Protein AF-A0A928VGV6-F1 (afdb_monomer_lite)

pLDDT: mean 70.36, std 21.31, range [25.55, 94.94]

Sequence (267 aa):
TELMAKHGIVGHTADVFHALLKMVETGQQQQVQTVQEVAQTLNWFTKEVESLRAKVQQLEQERDLAQEKVSDQEVELLHQENRSLRQQLEQTQARLKGIQKLLGMEAAEQPKTEVAQPNLKRVEEAVRQKKQPSDRISGNESDGGREPEGEKRREPEGEKKRDRTATTEKIHQAVDAVVSWNTAQDDGDKQLRISIPTIKGLASAMGANYQPAIQEVLKEREQELEELHRRLLLGSRHNASVKGKEEILRAIARDYLGLENWQEVKY

Foldseek 3Di:
DVVVVVVPDDDDPVSVVVVLVVCVVVPPPPPPVSVVVVVVVVVVVVVVVVVVVVVVVVVVVVVVVVCVVVPDPVVVVVVVVVVVVVVVVVVVVVVVVVVCVVVVNDDDDDDDPPPDDDDPPDDDPPPDDDDDDDDDDDDDDDDDDDDDDDDDDDDDPPPVVVVLVVLLVQLVLLQVLLVVQQVVDPDLLLHAQQDLVSSCLLSLLVVNNDSVSNVVNCVVCVVVSVVSCVVSVVDPCSCVSRPPSVVSSQCSCCVRVVRPPSVVRDD

Secondary structure (DSSP, 8-state):
-HHHHTTT----HHHHHHHHHHHHHH-TT-HHHHHHHHHHHHHHHHHHHHHHHHHHHHHHHHHHHHHHHTSSHHHHHHHHHHHHHHHHHHHHHHHHHHHHHHTT-PPPPPP------------SSS---------------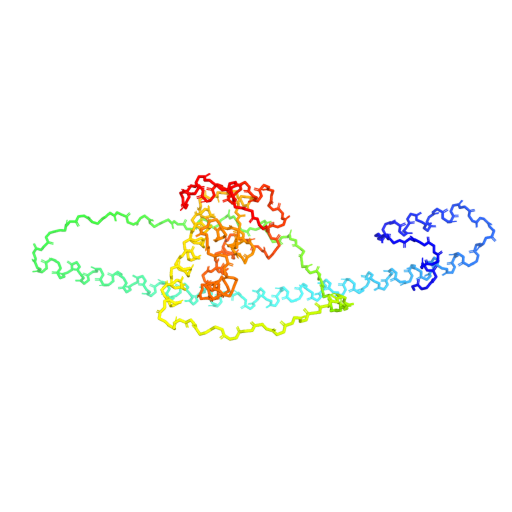---------------TTSHHHHHHHHHHHHHHHHHHHHHHHHH-S-GGG-----HHHHHHHHHHTT---HHHHHHHHHHTHHHHHHHHHHTT--TTHHHH-TTHHHHHHHHHHHHH--TTGGG---

Radius of gyration: 30.81 Å; chains: 1; bounding box: 63×65×96 Å

Structure (mmCIF, N/CA/C/O backbone):
data_AF-A0A928VGV6-F1
#
_entry.id   AF-A0A928VGV6-F1
#
loop_
_atom_site.group_PDB
_atom_site.id
_atom_site.type_symbol
_atom_site.label_atom_id
_atom_site.label_alt_id
_atom_site.label_comp_id
_atom_site.label_asym_id
_atom_site.label_entity_id
_atom_site.label_seq_id
_atom_site.pdbx_PDB_ins_code
_atom_site.Cartn_x
_atom_site.Cartn_y
_atom_site.Cartn_z
_atom_site.occupancy
_atom_site.B_iso_or_equiv
_atom_site.auth_seq_id
_atom_site.auth_comp_id
_atom_site.auth_asym_id
_atom_site.auth_atom_id
_atom_site.pdbx_PDB_model_num
ATOM 1 N N . THR A 1 1 ? 26.147 12.923 -29.473 1.00 45.31 1 THR A N 1
ATOM 2 C CA . THR A 1 1 ? 24.709 13.197 -29.694 1.00 45.31 1 THR A CA 1
ATOM 3 C C . THR A 1 1 ? 24.451 13.818 -31.058 1.00 45.31 1 THR A C 1
ATOM 5 O O . THR A 1 1 ? 23.694 13.230 -31.816 1.00 45.31 1 THR A O 1
ATOM 8 N N . GLU A 1 2 ? 25.082 14.940 -31.422 1.00 43.81 2 GLU A N 1
ATOM 9 C CA . GLU A 1 2 ? 24.741 15.716 -32.638 1.00 43.81 2 GLU A CA 1
ATOM 10 C C . GLU A 1 2 ? 24.753 14.933 -33.968 1.00 43.81 2 GLU A C 1
ATOM 12 O O . GLU A 1 2 ? 23.842 15.099 -34.776 1.00 43.81 2 GLU A O 1
ATOM 17 N N . LEU A 1 3 ? 25.719 14.029 -34.186 1.00 45.97 3 LEU A N 1
ATOM 18 C CA . LEU A 1 3 ? 25.768 13.175 -35.389 1.00 45.97 3 LEU A CA 1
ATOM 19 C C . LEU A 1 3 ? 24.566 12.217 -35.525 1.00 45.97 3 LEU A C 1
ATOM 21 O O . LEU A 1 3 ? 24.179 11.868 -36.639 1.00 45.97 3 LEU A O 1
ATOM 25 N N . MET A 1 4 ? 23.947 11.823 -34.409 1.00 47.44 4 MET A N 1
ATOM 26 C CA . MET A 1 4 ? 22.813 10.889 -34.390 1.00 47.44 4 MET A CA 1
ATOM 27 C C . MET A 1 4 ? 21.463 11.607 -34.522 1.00 47.44 4 MET A C 1
ATOM 29 O O . MET A 1 4 ? 20.545 11.072 -35.138 1.00 47.44 4 MET A O 1
ATOM 33 N N . ALA A 1 5 ? 21.363 12.859 -34.056 1.00 49.00 5 ALA A N 1
ATOM 34 C CA . ALA A 1 5 ? 20.166 13.683 -34.246 1.00 49.00 5 ALA A CA 1
ATOM 35 C C . ALA A 1 5 ? 19.841 13.923 -35.735 1.00 49.00 5 ALA A C 1
ATOM 37 O O . ALA A 1 5 ? 18.672 13.980 -36.109 1.00 49.00 5 ALA A O 1
ATOM 38 N N . LYS A 1 6 ? 20.863 13.994 -36.604 1.00 47.56 6 LYS A N 1
ATOM 39 C CA . LYS A 1 6 ? 20.698 14.204 -38.056 1.00 47.56 6 LYS A CA 1
ATOM 40 C C . LYS A 1 6 ? 20.038 13.044 -38.813 1.00 47.56 6 LYS A C 1
ATOM 42 O O . LYS A 1 6 ? 19.626 13.250 -39.948 1.00 47.56 6 LYS A O 1
ATOM 47 N N . HIS A 1 7 ? 19.926 11.860 -38.208 1.00 50.12 7 HIS A N 1
ATOM 48 C CA . HIS A 1 7 ? 19.394 10.657 -38.864 1.00 50.12 7 HIS A CA 1
ATOM 49 C C . HIS A 1 7 ? 18.063 10.157 -38.276 1.00 50.12 7 HIS A C 1
ATOM 51 O O . HIS A 1 7 ? 17.550 9.134 -38.718 1.00 50.12 7 HIS A O 1
ATOM 57 N N . GLY A 1 8 ? 17.478 10.869 -37.304 1.00 42.12 8 GLY A N 1
ATOM 58 C CA . GLY A 1 8 ? 16.115 10.610 -36.816 1.00 42.12 8 GLY A CA 1
ATOM 59 C C . GLY A 1 8 ? 15.908 9.311 -36.023 1.00 42.12 8 GLY A C 1
ATOM 60 O O . GLY A 1 8 ? 14.769 8.972 -35.711 1.00 42.12 8 GLY A O 1
ATOM 61 N N . ILE A 1 9 ? 16.975 8.582 -35.680 1.00 48.28 9 ILE A N 1
ATOM 62 C CA . ILE A 1 9 ? 16.882 7.319 -34.937 1.00 48.28 9 ILE A CA 1
ATOM 63 C C . ILE A 1 9 ? 16.828 7.609 -33.434 1.00 48.28 9 ILE A C 1
ATOM 65 O O . ILE A 1 9 ? 17.837 7.951 -32.818 1.00 48.28 9 ILE A O 1
ATOM 69 N N . VAL A 1 10 ? 15.645 7.434 -32.844 1.00 48.41 10 VAL A N 1
ATOM 70 C CA . VAL A 1 10 ? 15.425 7.451 -31.392 1.00 48.41 10 VAL A CA 1
ATOM 71 C C . VAL A 1 10 ? 14.802 6.110 -31.009 1.00 48.41 10 VAL A C 1
ATOM 73 O O . VAL A 1 10 ? 13.616 5.886 -31.230 1.00 48.41 10 VAL A O 1
ATOM 76 N N . GLY A 1 11 ? 15.623 5.202 -30.485 1.00 55.47 11 GLY A N 1
ATOM 77 C CA . GLY A 1 11 ? 15.248 3.816 -30.199 1.00 55.47 11 GLY A CA 1
ATOM 78 C C . GLY A 1 11 ? 16.101 3.205 -29.089 1.00 55.47 11 GLY A C 1
ATOM 79 O O . GLY A 1 11 ? 17.007 3.847 -28.553 1.00 55.47 11 GLY A O 1
ATOM 80 N N . HIS A 1 12 ? 15.794 1.965 -28.724 1.00 56.72 12 HIS A N 1
ATOM 81 C CA . HIS A 1 12 ? 16.565 1.194 -27.755 1.00 56.72 12 HIS A CA 1
ATOM 82 C C . HIS A 1 12 ? 17.885 0.705 -28.376 1.00 56.72 12 HIS A C 1
ATOM 84 O O . HIS A 1 12 ? 18.082 0.748 -29.590 1.00 56.72 12 HIS A O 1
ATOM 90 N N . THR A 1 13 ? 18.810 0.199 -27.557 1.00 54.62 13 THR A N 1
ATOM 91 C CA . THR A 1 13 ? 20.165 -0.181 -28.008 1.00 54.62 13 THR A CA 1
ATOM 92 C C . THR A 1 13 ? 20.163 -1.176 -29.181 1.00 54.62 13 THR A C 1
ATOM 94 O O . THR A 1 13 ? 21.031 -1.107 -30.048 1.00 54.62 13 THR A O 1
ATOM 97 N N . ALA A 1 14 ? 19.166 -2.066 -29.249 1.00 51.41 14 ALA A N 1
ATOM 98 C CA . ALA A 1 14 ? 18.978 -3.014 -30.350 1.00 51.41 14 ALA A CA 1
ATOM 99 C C . ALA A 1 14 ? 18.659 -2.335 -31.698 1.00 51.41 14 ALA A C 1
ATOM 101 O O . ALA A 1 14 ? 19.159 -2.772 -32.735 1.00 51.41 14 ALA A O 1
ATOM 102 N N . ASP A 1 15 ? 17.895 -1.240 -31.692 1.00 55.12 15 ASP A N 1
ATOM 103 C CA . ASP A 1 15 ? 17.535 -0.492 -32.903 1.00 55.12 15 ASP A CA 1
ATOM 104 C C . ASP A 1 15 ? 18.773 0.190 -33.505 1.00 55.12 15 ASP A C 1
ATOM 106 O O . ASP A 1 15 ? 18.967 0.207 -34.722 1.00 55.12 15 ASP A O 1
ATOM 110 N N . VAL A 1 16 ? 19.670 0.674 -32.636 1.00 58.50 16 VAL A N 1
ATOM 111 C CA . VAL A 1 16 ? 20.976 1.233 -33.020 1.00 58.50 16 VAL A CA 1
ATOM 112 C C . VAL A 1 16 ? 21.877 0.153 -33.633 1.00 58.50 16 VAL A C 1
ATOM 114 O O . VAL A 1 16 ? 22.497 0.400 -34.666 1.00 58.50 16 VAL A O 1
ATOM 117 N N . PHE A 1 17 ? 21.911 -1.061 -33.066 1.00 56.81 17 PHE A N 1
ATOM 118 C CA . PHE A 1 17 ? 22.642 -2.187 -33.665 1.00 56.81 17 PHE A CA 1
ATOM 119 C C . PHE A 1 17 ? 22.093 -2.574 -35.046 1.00 56.81 17 PHE A C 1
ATOM 121 O O . PHE A 1 17 ? 22.880 -2.751 -35.977 1.00 56.81 17 PHE A O 1
ATOM 128 N N . HIS A 1 18 ? 20.769 -2.654 -35.218 1.00 63.47 18 HIS A N 1
ATOM 129 C CA . HIS A 1 18 ? 20.166 -2.944 -36.523 1.00 63.47 18 HIS A CA 1
ATOM 130 C C . HIS A 1 18 ? 20.447 -1.851 -37.564 1.00 63.47 18 HIS A C 1
ATOM 132 O O . HIS A 1 18 ? 20.722 -2.171 -38.722 1.00 63.47 18 HIS A O 1
ATOM 138 N N . ALA A 1 19 ? 20.438 -0.574 -37.170 1.00 63.19 19 ALA A N 1
ATOM 139 C CA . ALA A 1 19 ? 20.795 0.530 -38.058 1.00 63.19 19 ALA A CA 1
ATOM 140 C C . ALA A 1 19 ? 22.274 0.490 -38.487 1.00 63.19 19 ALA A C 1
ATOM 142 O O . ALA A 1 19 ? 22.577 0.677 -39.666 1.00 63.19 19 ALA A O 1
ATOM 143 N N . LEU A 1 20 ? 23.190 0.202 -37.553 1.00 61.38 20 LEU A N 1
ATOM 144 C CA . LEU A 1 20 ? 24.625 0.083 -37.832 1.00 61.38 20 LEU A CA 1
ATOM 145 C C . LEU A 1 20 ? 24.938 -1.105 -38.752 1.00 61.38 20 LEU A C 1
ATOM 147 O O . LEU A 1 20 ? 25.651 -0.927 -39.738 1.00 61.38 20 LEU A O 1
ATOM 151 N N . LEU A 1 21 ? 24.364 -2.285 -38.488 1.00 64.75 21 LEU A N 1
ATOM 152 C CA . LEU A 1 21 ? 24.512 -3.462 -39.357 1.00 64.75 21 LEU A CA 1
ATOM 153 C C . LEU A 1 21 ? 24.055 -3.156 -40.791 1.00 64.75 21 LEU A C 1
ATOM 155 O O . LEU A 1 21 ? 24.805 -3.380 -41.738 1.00 64.75 21 LEU A O 1
ATOM 159 N N . LYS A 1 22 ? 22.878 -2.541 -40.944 1.00 64.31 22 LYS A N 1
ATOM 160 C CA . LYS A 1 22 ? 22.306 -2.193 -42.251 1.00 64.31 22 LYS A CA 1
ATOM 161 C C . LYS A 1 22 ? 23.126 -1.146 -43.023 1.00 64.31 22 LYS A C 1
ATOM 163 O O . LYS A 1 22 ? 23.145 -1.174 -44.253 1.00 64.31 22 LYS A O 1
ATOM 168 N N . MET A 1 23 ? 23.821 -0.234 -42.336 1.00 58.47 23 MET A N 1
ATOM 169 C CA . MET A 1 23 ? 24.786 0.673 -42.980 1.00 58.47 23 MET A CA 1
ATOM 170 C C . MET A 1 23 ? 26.061 -0.056 -43.429 1.00 58.47 23 MET A C 1
ATOM 172 O O . MET A 1 23 ? 26.547 0.192 -44.532 1.00 58.47 23 MET A O 1
ATOM 176 N N . VAL A 1 24 ? 26.577 -1.000 -42.635 1.00 61.25 24 VAL A N 1
ATOM 177 C CA . VAL A 1 24 ? 27.746 -1.814 -43.021 1.00 61.25 24 VAL A CA 1
ATOM 178 C C . VAL A 1 24 ? 27.439 -2.714 -44.228 1.00 61.25 24 VAL A C 1
ATOM 180 O O . VAL A 1 24 ? 28.270 -2.823 -45.127 1.00 61.25 24 VAL A O 1
ATOM 183 N N . GLU A 1 25 ? 26.237 -3.291 -44.307 1.00 60.72 25 GLU A N 1
ATOM 184 C CA . GLU A 1 25 ? 25.790 -4.112 -45.448 1.00 60.72 25 GLU A CA 1
ATOM 185 C C . GLU A 1 25 ? 25.628 -3.326 -46.764 1.00 60.72 25 GLU A C 1
ATOM 187 O O . GLU A 1 25 ? 25.671 -3.921 -47.839 1.00 60.72 25 GLU A O 1
ATOM 192 N N . THR A 1 26 ? 25.446 -2.002 -46.709 1.00 59.66 26 THR A N 1
ATOM 193 C CA . THR A 1 26 ? 25.127 -1.168 -47.887 1.00 59.66 26 THR A CA 1
ATOM 194 C C . THR A 1 26 ? 26.282 -0.267 -48.354 1.00 59.66 26 THR A C 1
ATOM 196 O O . THR A 1 26 ? 26.210 0.306 -49.441 1.00 59.66 26 THR A O 1
ATOM 199 N N . GLY A 1 27 ? 27.364 -0.148 -47.574 1.00 52.53 27 GLY A N 1
ATOM 200 C CA . GLY A 1 27 ? 28.369 0.920 -47.695 1.00 52.53 27 GLY A CA 1
ATOM 201 C C . GLY A 1 27 ? 29.755 0.530 -48.231 1.00 52.53 27 GLY A C 1
ATOM 202 O O . GLY A 1 27 ? 30.763 0.908 -47.632 1.00 52.53 27 GLY A O 1
ATOM 203 N N . GLN A 1 28 ? 29.867 -0.178 -49.363 1.00 52.38 28 GLN A N 1
ATOM 204 C CA . GLN A 1 28 ? 31.162 -0.712 -49.844 1.00 52.38 28 GLN A CA 1
ATOM 205 C C . GLN A 1 28 ? 32.216 0.338 -50.295 1.00 52.38 28 GLN A C 1
ATOM 207 O O . GLN A 1 28 ? 33.321 -0.042 -50.673 1.00 52.38 28 GLN A O 1
ATOM 212 N N . GLN A 1 29 ? 31.917 1.645 -50.237 1.00 50.88 29 GLN A N 1
ATOM 213 C CA . GLN A 1 29 ? 32.824 2.741 -50.638 1.00 50.88 29 GLN A CA 1
ATOM 214 C C . GLN A 1 29 ? 33.166 3.761 -49.526 1.00 50.88 29 GLN A C 1
ATOM 216 O O . GLN A 1 29 ? 33.911 4.702 -49.786 1.00 50.88 29 GLN A O 1
ATOM 221 N N . GLN A 1 30 ? 32.684 3.591 -48.286 1.00 51.81 30 GLN A N 1
ATOM 222 C CA . GLN A 1 30 ? 32.945 4.527 -47.164 1.00 51.81 30 GLN A CA 1
ATOM 223 C C . GLN A 1 30 ? 33.752 3.910 -46.000 1.00 51.81 30 GLN A C 1
ATOM 225 O O . GLN A 1 30 ? 33.842 4.487 -44.914 1.00 51.81 30 GLN A O 1
ATOM 230 N N . GLN A 1 31 ? 34.389 2.758 -46.246 1.00 54.56 31 GLN A N 1
ATOM 231 C CA . GLN A 1 31 ? 34.923 1.837 -45.230 1.00 54.56 31 GLN A CA 1
ATOM 232 C C . GLN A 1 31 ? 35.754 2.472 -44.100 1.00 54.56 31 GLN A C 1
ATOM 234 O O . GLN A 1 31 ? 35.630 2.042 -42.956 1.00 54.56 31 GLN A O 1
ATOM 239 N N . VAL A 1 32 ? 36.604 3.469 -44.373 1.00 53.41 32 VAL A N 1
ATOM 240 C CA . VAL A 1 32 ? 37.528 4.012 -43.355 1.00 53.41 32 VAL A CA 1
ATOM 241 C C . VAL A 1 32 ? 36.790 4.799 -42.265 1.00 53.41 32 VAL A C 1
ATOM 243 O O . VAL A 1 32 ? 37.074 4.616 -41.083 1.00 53.41 32 VAL A O 1
ATOM 246 N N . GLN A 1 33 ? 35.812 5.632 -42.639 1.00 55.38 33 GLN A N 1
ATOM 247 C CA . GLN A 1 33 ? 35.032 6.411 -41.670 1.00 55.38 33 GLN A CA 1
ATOM 248 C C . GLN A 1 33 ? 34.088 5.500 -40.879 1.00 55.38 33 GLN A C 1
ATOM 250 O O . GLN A 1 33 ? 34.088 5.543 -39.650 1.00 55.38 33 GLN A O 1
ATOM 255 N N . THR A 1 34 ? 33.390 4.582 -41.557 1.00 61.38 34 THR A N 1
ATOM 256 C CA . THR A 1 34 ? 32.492 3.624 -40.895 1.00 61.38 34 THR A CA 1
ATOM 257 C C . THR A 1 34 ? 33.235 2.698 -39.928 1.00 61.38 34 THR A C 1
ATOM 259 O O . THR A 1 34 ? 32.727 2.411 -38.849 1.00 61.38 34 THR A O 1
ATOM 262 N N . VAL A 1 35 ? 34.457 2.251 -40.254 1.00 61.66 35 VAL A N 1
ATOM 263 C CA . VAL A 1 35 ? 35.272 1.429 -39.336 1.00 61.66 35 VAL A CA 1
ATOM 264 C C . VAL A 1 35 ? 35.737 2.235 -38.121 1.00 61.66 35 VAL A C 1
ATOM 266 O O . VAL A 1 35 ? 35.739 1.701 -37.013 1.00 61.66 35 VAL A O 1
ATOM 269 N N . GLN A 1 36 ? 36.075 3.519 -38.282 1.00 68.06 36 GLN A N 1
ATOM 270 C CA . GLN A 1 36 ? 36.420 4.383 -37.150 1.00 68.06 36 GLN A CA 1
ATOM 271 C C . GLN A 1 36 ? 35.214 4.626 -36.223 1.00 68.06 36 GLN A C 1
ATOM 273 O O . GLN A 1 36 ? 35.361 4.554 -35.003 1.00 68.06 36 GLN A O 1
ATOM 278 N N . GLU A 1 37 ? 34.021 4.855 -36.773 1.00 68.69 37 GLU A N 1
ATOM 279 C CA . GLU A 1 37 ? 32.782 5.021 -35.998 1.00 68.69 37 GLU A CA 1
ATOM 280 C C . GLU A 1 37 ? 32.359 3.718 -35.294 1.00 68.69 37 GLU A C 1
ATOM 282 O O . GLU A 1 37 ? 32.009 3.730 -34.110 1.00 68.69 37 GLU A O 1
ATOM 287 N N . VAL A 1 38 ? 32.484 2.566 -35.963 1.00 72.81 38 VAL A N 1
ATOM 288 C CA . VAL A 1 38 ? 32.281 1.245 -35.342 1.00 72.81 38 VAL A CA 1
ATOM 289 C C . VAL A 1 38 ? 33.296 1.006 -34.217 1.00 72.81 38 VAL A C 1
ATOM 291 O O . VAL A 1 38 ? 32.910 0.605 -33.123 1.00 72.81 38 VAL A O 1
ATOM 294 N N . ALA A 1 39 ? 34.578 1.332 -34.406 1.00 74.00 39 ALA A N 1
ATOM 295 C CA . ALA A 1 39 ? 35.580 1.215 -33.344 1.00 74.00 39 ALA A CA 1
ATOM 296 C C . ALA A 1 39 ? 35.290 2.143 -32.144 1.00 74.00 39 ALA A C 1
ATOM 298 O O . ALA A 1 39 ? 35.507 1.753 -30.995 1.00 74.00 39 ALA A O 1
ATOM 299 N N . GLN A 1 40 ? 34.762 3.349 -32.382 1.00 73.19 40 GLN A N 1
ATOM 300 C CA . GLN A 1 40 ? 34.347 4.272 -31.319 1.00 73.19 40 GLN A CA 1
ATOM 301 C C . GLN A 1 40 ? 33.114 3.770 -30.556 1.00 73.19 40 GLN A C 1
ATOM 303 O O . GLN A 1 40 ? 33.117 3.806 -29.324 1.00 73.19 40 GLN A O 1
ATOM 308 N N . THR A 1 41 ? 32.092 3.257 -31.249 1.00 73.81 41 THR A N 1
ATOM 309 C CA . THR A 1 41 ? 30.912 2.668 -30.589 1.00 73.81 41 THR A CA 1
ATOM 310 C C . THR A 1 41 ? 31.280 1.417 -29.793 1.00 73.81 41 THR A C 1
ATOM 312 O O . THR A 1 41 ? 30.862 1.302 -28.646 1.00 73.81 41 THR A O 1
ATOM 315 N N . LEU A 1 42 ? 32.139 0.533 -30.317 1.00 73.88 42 LEU A N 1
ATOM 316 C CA . LEU A 1 42 ? 32.652 -0.629 -29.579 1.00 73.88 42 LEU A CA 1
ATOM 317 C C . LEU A 1 42 ? 33.452 -0.226 -28.326 1.00 73.88 42 LEU A C 1
ATOM 319 O O . LEU A 1 42 ? 33.248 -0.807 -27.266 1.00 73.88 42 LEU A O 1
ATOM 323 N N . ASN A 1 43 ? 34.308 0.799 -28.405 1.00 78.50 43 ASN A N 1
ATOM 324 C CA . ASN A 1 43 ? 35.042 1.334 -27.246 1.00 78.50 43 ASN A CA 1
ATOM 325 C C . ASN A 1 43 ? 34.087 1.903 -26.177 1.00 78.50 43 ASN A C 1
ATOM 327 O O . ASN A 1 43 ? 34.287 1.681 -24.982 1.00 78.50 43 ASN A O 1
ATOM 331 N N . TRP A 1 44 ? 33.017 2.584 -26.602 1.00 81.94 44 TRP A N 1
ATOM 332 C CA . TRP A 1 44 ? 31.956 3.040 -25.704 1.00 81.94 44 TRP A CA 1
ATOM 333 C C . TRP A 1 44 ? 31.196 1.866 -25.064 1.00 81.94 44 TRP A C 1
ATOM 335 O O . TRP A 1 44 ? 31.044 1.849 -23.845 1.00 81.94 44 TRP A O 1
ATOM 345 N N . PHE A 1 45 ? 30.813 0.843 -25.838 1.00 76.12 45 PHE A N 1
ATOM 346 C CA . PHE A 1 45 ? 30.170 -0.366 -25.313 1.00 76.12 45 PHE A CA 1
ATOM 347 C C . PHE A 1 45 ? 31.043 -1.104 -24.292 1.00 76.12 45 PHE A C 1
ATOM 349 O O . PHE A 1 45 ? 30.527 -1.513 -23.256 1.00 76.12 45 PHE A O 1
ATOM 356 N N . THR A 1 46 ? 32.352 -1.242 -24.530 1.00 85.31 46 THR A N 1
ATOM 357 C CA . THR A 1 46 ? 33.278 -1.851 -23.558 1.00 85.31 46 THR A CA 1
ATOM 358 C C . THR A 1 46 ? 33.259 -1.096 -22.229 1.00 85.31 46 THR A C 1
ATOM 360 O O . THR A 1 46 ? 33.070 -1.715 -21.184 1.00 85.31 46 THR A O 1
ATOM 363 N N . LYS A 1 47 ? 33.356 0.239 -22.264 1.00 80.94 47 LYS A N 1
ATOM 364 C CA . LYS A 1 47 ? 33.329 1.086 -21.060 1.00 80.94 47 LYS A CA 1
ATOM 365 C C . LYS A 1 47 ? 31.989 1.048 -20.332 1.00 80.94 47 LYS A C 1
ATOM 367 O O . LYS A 1 47 ? 31.969 1.028 -19.105 1.00 80.94 47 LYS A O 1
ATOM 372 N N . GLU A 1 48 ? 30.878 1.009 -21.062 1.00 82.06 48 GLU A N 1
ATOM 373 C CA . GLU A 1 48 ? 29.546 0.889 -20.462 1.00 82.06 48 GLU A CA 1
ATOM 374 C C . GLU A 1 48 ? 29.362 -0.493 -19.809 1.00 82.06 48 GLU A C 1
ATOM 376 O O . GLU A 1 48 ? 28.878 -0.592 -18.686 1.00 82.06 48 GLU A O 1
ATOM 381 N N . VAL A 1 49 ? 29.843 -1.568 -20.444 1.00 85.12 49 VAL A N 1
ATOM 382 C CA . VAL A 1 49 ? 29.849 -2.923 -19.866 1.00 85.12 49 VAL A CA 1
ATOM 383 C C . VAL A 1 49 ? 30.752 -3.014 -18.629 1.00 85.12 49 VAL A C 1
ATOM 385 O O . VAL A 1 49 ? 30.379 -3.666 -17.655 1.00 85.12 49 VAL A O 1
ATOM 388 N N . GLU A 1 50 ? 31.912 -2.358 -18.623 1.00 89.00 50 GLU A N 1
ATOM 389 C CA . GLU A 1 50 ? 32.797 -2.261 -17.452 1.00 89.00 50 GLU A CA 1
ATOM 390 C C . GLU A 1 50 ? 32.149 -1.464 -16.308 1.00 89.00 50 GLU A C 1
ATOM 392 O O . GLU A 1 50 ? 32.139 -1.930 -15.167 1.00 89.00 50 GLU A O 1
ATOM 397 N N . SER A 1 51 ? 31.524 -0.323 -16.617 1.00 86.88 51 SER A N 1
ATOM 398 C CA . SER A 1 51 ? 30.755 0.501 -15.675 1.00 86.88 51 SER A CA 1
ATOM 399 C C . SER A 1 51 ? 29.600 -0.284 -15.039 1.00 86.88 51 SER A C 1
ATOM 401 O O . SER A 1 51 ? 29.469 -0.337 -13.814 1.00 86.88 51 SER A O 1
ATOM 403 N N . LEU A 1 52 ? 28.804 -0.984 -15.854 1.00 87.25 52 LEU A N 1
ATOM 404 C CA . LEU A 1 52 ? 27.696 -1.818 -15.387 1.00 87.25 52 LEU A CA 1
ATOM 405 C C . LEU A 1 52 ? 28.183 -2.998 -14.532 1.00 87.25 52 LEU A C 1
ATOM 407 O O . LEU A 1 52 ? 27.563 -3.293 -13.511 1.00 87.25 52 LEU A O 1
ATOM 411 N N . ARG A 1 53 ? 29.309 -3.638 -14.881 1.00 87.62 53 ARG A N 1
ATOM 412 C CA . ARG A 1 53 ? 29.933 -4.693 -14.056 1.00 87.62 53 ARG A CA 1
ATOM 413 C C . ARG A 1 53 ? 30.379 -4.162 -12.694 1.00 87.62 53 ARG A C 1
ATOM 415 O O . ARG A 1 53 ? 30.034 -4.761 -11.678 1.00 87.62 53 ARG A O 1
ATOM 422 N N . ALA A 1 54 ? 31.075 -3.025 -12.662 1.00 88.44 54 ALA A N 1
ATOM 423 C CA . ALA A 1 54 ? 31.480 -2.379 -11.414 1.00 88.44 54 ALA A CA 1
ATOM 424 C C . ALA A 1 54 ? 30.260 -1.988 -10.560 1.00 88.44 54 ALA A C 1
ATOM 426 O O . ALA A 1 54 ? 30.263 -2.171 -9.341 1.00 88.44 54 ALA A O 1
ATOM 427 N N . LYS A 1 55 ? 29.174 -1.517 -11.192 1.00 88.00 55 LYS A N 1
ATOM 428 C CA . LYS A 1 55 ? 27.942 -1.170 -10.478 1.00 88.00 55 LYS A CA 1
ATOM 429 C C . LYS A 1 55 ? 27.198 -2.394 -9.940 1.00 88.00 55 LYS A C 1
ATOM 431 O O . LYS A 1 55 ? 26.648 -2.307 -8.846 1.00 88.00 55 LYS A O 1
ATOM 436 N N . VAL A 1 56 ? 27.209 -3.529 -10.644 1.00 87.31 56 VAL A N 1
ATOM 437 C CA . VAL A 1 56 ? 26.695 -4.805 -10.111 1.00 87.31 56 VAL A CA 1
ATOM 438 C C . VAL A 1 56 ? 27.489 -5.222 -8.873 1.00 87.31 56 VAL A C 1
ATOM 440 O O . VAL A 1 56 ? 26.875 -5.418 -7.830 1.00 87.31 56 VAL A O 1
ATOM 443 N N . GLN A 1 57 ? 28.825 -5.226 -8.933 1.00 88.88 57 GLN A N 1
ATOM 444 C CA . GLN A 1 57 ? 29.675 -5.587 -7.788 1.00 88.88 57 GLN A CA 1
ATOM 445 C C . GLN A 1 57 ? 29.452 -4.681 -6.566 1.00 88.88 57 GLN A C 1
ATOM 447 O O . GLN A 1 57 ? 29.342 -5.179 -5.446 1.00 88.88 57 GLN A O 1
ATOM 452 N N . GLN A 1 58 ? 29.308 -3.363 -6.762 1.00 89.94 58 GLN A N 1
ATOM 453 C CA . GLN A 1 58 ? 28.926 -2.449 -5.678 1.00 89.94 58 GLN A CA 1
ATOM 454 C C . GLN A 1 58 ? 27.564 -2.837 -5.073 1.00 89.94 58 GLN A C 1
ATOM 456 O O . GLN A 1 58 ? 27.417 -2.902 -3.856 1.00 89.94 58 GLN A O 1
ATOM 461 N N . LEU A 1 59 ? 26.560 -3.094 -5.916 1.00 88.94 59 LEU A N 1
ATOM 462 C CA . LEU A 1 59 ? 25.200 -3.414 -5.475 1.00 88.94 59 LEU A CA 1
ATOM 463 C C . LEU A 1 59 ? 25.077 -4.811 -4.840 1.00 88.94 59 LEU A C 1
ATOM 465 O O . LEU A 1 59 ? 24.104 -5.052 -4.123 1.00 88.94 59 LEU A O 1
ATOM 469 N N . GLU A 1 60 ? 26.027 -5.708 -5.104 1.00 86.81 60 GLU A N 1
ATOM 470 C CA . GLU A 1 60 ? 26.188 -7.001 -4.435 1.00 86.81 60 GLU A CA 1
ATOM 471 C C . GLU A 1 60 ? 26.805 -6.813 -3.043 1.00 86.81 60 GLU A C 1
ATOM 473 O O . GLU A 1 60 ? 26.195 -7.248 -2.070 1.00 86.81 60 GLU A O 1
ATOM 478 N N . GLN A 1 61 ? 27.905 -6.056 -2.923 1.00 87.75 61 GLN A N 1
ATOM 479 C CA . GLN A 1 61 ? 28.518 -5.702 -1.630 1.00 87.75 61 GLN A CA 1
ATOM 480 C C . GLN A 1 61 ? 27.552 -4.943 -0.706 1.00 87.75 61 GLN A C 1
ATOM 482 O O . GLN A 1 61 ? 27.470 -5.234 0.484 1.00 87.75 61 GLN A O 1
ATOM 487 N N . GLU A 1 62 ? 26.771 -4.002 -1.247 1.00 85.31 62 GLU A N 1
ATOM 488 C CA . GLU A 1 62 ? 25.704 -3.311 -0.507 1.00 85.31 62 GLU A CA 1
ATOM 489 C C . GLU A 1 62 ? 24.618 -4.280 -0.009 1.00 85.31 62 GLU A C 1
ATOM 491 O O . GLU A 1 62 ? 24.045 -4.057 1.057 1.00 85.31 62 GLU A O 1
ATOM 496 N N . ARG A 1 63 ? 24.337 -5.361 -0.753 1.00 80.75 63 ARG A N 1
ATOM 497 C CA . ARG A 1 63 ? 23.370 -6.397 -0.358 1.00 80.75 63 ARG A CA 1
ATOM 498 C C . ARG A 1 63 ? 23.950 -7.315 0.713 1.00 80.75 63 ARG A C 1
ATOM 500 O O . ARG A 1 63 ? 23.236 -7.582 1.671 1.00 80.75 63 ARG A O 1
ATOM 507 N N . ASP A 1 64 ? 25.206 -7.748 0.599 1.00 79.81 64 ASP A N 1
ATOM 508 C CA . ASP A 1 64 ? 25.884 -8.517 1.654 1.00 79.81 64 ASP A CA 1
ATOM 509 C C . ASP A 1 64 ? 25.946 -7.716 2.967 1.00 79.81 64 ASP A C 1
ATOM 511 O O . ASP A 1 64 ? 25.485 -8.200 3.996 1.00 79.81 64 ASP A O 1
ATOM 515 N N . LEU A 1 65 ? 26.378 -6.449 2.923 1.00 80.00 65 LEU A N 1
ATOM 516 C CA . LEU A 1 65 ? 26.430 -5.565 4.098 1.00 80.00 65 LEU A CA 1
ATOM 517 C C . LEU A 1 65 ? 25.050 -5.261 4.703 1.00 80.00 65 LEU A C 1
ATOM 519 O O . LEU A 1 65 ? 24.939 -5.064 5.913 1.00 80.00 65 LEU A O 1
ATOM 523 N N . ALA A 1 66 ? 23.994 -5.179 3.890 1.00 73.38 66 ALA A N 1
ATOM 524 C CA . ALA A 1 66 ? 22.629 -5.023 4.394 1.00 73.38 66 ALA A CA 1
ATOM 525 C C . ALA A 1 66 ? 22.103 -6.322 5.024 1.00 73.38 66 ALA A C 1
ATOM 527 O O . ALA A 1 66 ? 21.437 -6.276 6.053 1.00 73.38 66 ALA A O 1
ATOM 528 N N . GLN A 1 67 ? 22.431 -7.473 4.434 1.00 73.06 67 GLN A N 1
ATOM 529 C CA . GLN A 1 67 ? 22.039 -8.791 4.927 1.00 73.06 67 GLN A CA 1
ATOM 530 C C . GLN A 1 67 ? 22.764 -9.149 6.234 1.00 73.06 67 GLN A C 1
ATOM 532 O O . GLN A 1 67 ? 22.137 -9.689 7.138 1.00 73.06 67 GLN A O 1
ATOM 537 N N . GLU A 1 68 ? 24.037 -8.773 6.377 1.00 67.44 68 GLU A N 1
ATOM 538 C CA . GLU A 1 68 ? 24.810 -8.894 7.620 1.00 67.44 68 GLU A CA 1
ATOM 539 C C . GLU A 1 68 ? 24.257 -7.974 8.724 1.00 67.44 68 GLU A C 1
ATOM 541 O O . GLU A 1 68 ? 24.066 -8.412 9.856 1.00 67.44 68 GLU A O 1
ATOM 546 N N . LYS A 1 69 ? 23.893 -6.724 8.406 1.00 63.16 69 LYS A N 1
ATOM 547 C CA . LYS A 1 69 ? 23.291 -5.790 9.383 1.00 63.16 69 LYS A CA 1
ATOM 548 C C . LYS A 1 69 ? 21.895 -6.181 9.869 1.00 63.16 69 LYS A C 1
ATOM 550 O O . LYS A 1 69 ? 21.497 -5.731 10.934 1.00 63.16 69 LYS A O 1
ATOM 555 N N . VAL A 1 70 ? 21.169 -6.990 9.099 1.00 58.16 70 VAL A N 1
ATOM 556 C CA . VAL A 1 70 ? 19.855 -7.554 9.466 1.00 58.16 70 VAL A CA 1
ATOM 557 C C . VAL A 1 70 ? 20.003 -8.974 10.050 1.00 58.16 70 VAL A C 1
ATOM 559 O O . VAL A 1 70 ? 19.015 -9.592 10.440 1.00 58.16 70 VAL A O 1
ATOM 562 N N . SER A 1 71 ? 21.227 -9.513 10.139 1.00 64.50 71 SER A N 1
ATOM 563 C CA . SER A 1 71 ? 21.457 -10.875 10.630 1.00 64.50 71 SER A CA 1
ATOM 564 C C . SER A 1 71 ? 21.373 -10.983 12.156 1.00 64.50 71 SER A C 1
ATOM 566 O O . SER A 1 71 ? 21.957 -10.191 12.895 1.00 64.50 71 SER A O 1
ATOM 568 N N . ASP A 1 72 ? 20.647 -12.015 12.587 1.00 58.97 72 ASP A N 1
ATOM 569 C CA . ASP A 1 72 ? 20.616 -12.704 13.882 1.00 58.97 72 ASP A CA 1
ATOM 570 C C . ASP A 1 72 ? 20.401 -11.895 15.178 1.00 58.97 72 ASP A C 1
ATOM 572 O O . ASP A 1 72 ? 19.611 -12.327 16.014 1.00 58.97 72 ASP A O 1
ATOM 576 N N . GLN A 1 73 ? 21.034 -10.738 15.390 1.00 65.94 73 GLN A N 1
ATOM 577 C CA . GLN A 1 73 ? 20.993 -10.029 16.678 1.00 65.94 73 GLN A CA 1
ATOM 578 C C . GLN A 1 73 ? 19.617 -9.425 16.987 1.00 65.94 73 GLN A C 1
ATOM 580 O O . GLN A 1 73 ? 19.062 -9.695 18.051 1.00 65.94 73 GLN A O 1
ATOM 585 N N . GLU A 1 74 ? 19.028 -8.655 16.066 1.00 72.00 74 GLU A N 1
ATOM 586 C CA . GLU A 1 74 ? 17.676 -8.102 16.259 1.00 72.00 74 GLU A CA 1
ATOM 587 C C . GLU A 1 74 ? 16.618 -9.219 16.330 1.00 72.00 74 GLU A C 1
ATOM 589 O O . GLU A 1 74 ? 15.669 -9.139 17.111 1.00 72.00 74 GLU A O 1
ATOM 594 N N . VAL A 1 75 ? 16.817 -10.304 15.575 1.00 74.56 75 VAL A N 1
ATOM 595 C CA . VAL A 1 75 ? 15.914 -11.463 15.532 1.00 74.56 75 VAL A CA 1
ATOM 596 C C . VAL A 1 75 ? 15.952 -12.257 16.845 1.00 74.56 75 VAL A C 1
ATOM 598 O O . VAL A 1 75 ? 14.897 -12.567 17.399 1.00 74.56 75 VAL A O 1
ATOM 601 N N . GLU A 1 76 ? 17.136 -12.544 17.395 1.00 78.00 76 GLU A N 1
ATOM 602 C CA . GLU A 1 76 ? 17.272 -13.249 18.678 1.00 78.00 76 GLU A CA 1
ATOM 603 C C . GLU A 1 76 ? 16.803 -12.380 19.856 1.00 78.00 76 GLU A C 1
ATOM 605 O O . GLU A 1 76 ? 16.150 -12.901 20.764 1.00 78.00 76 GLU A O 1
ATOM 610 N N . LEU A 1 77 ? 17.031 -11.058 19.816 1.00 84.12 77 LEU A N 1
ATOM 611 C CA . LEU A 1 77 ? 16.481 -10.108 20.793 1.00 84.12 77 LEU A CA 1
ATOM 612 C C . LEU A 1 77 ? 14.945 -10.114 20.780 1.00 84.12 77 LEU A C 1
ATOM 614 O O . LEU A 1 77 ? 14.328 -10.298 21.831 1.00 84.12 77 LEU A O 1
ATOM 618 N N . LEU A 1 78 ? 14.315 -10.014 19.604 1.00 81.50 78 LEU A N 1
ATOM 619 C CA . LEU A 1 78 ? 12.856 -10.106 19.468 1.00 81.50 78 LEU A CA 1
ATOM 620 C C . LEU A 1 78 ? 12.325 -11.483 19.904 1.00 81.50 78 LEU A C 1
ATOM 622 O O . LEU A 1 78 ? 11.288 -11.570 20.565 1.00 81.50 78 LEU A O 1
ATOM 626 N N . HIS A 1 79 ? 13.041 -12.577 19.622 1.00 84.25 79 HIS A N 1
ATOM 627 C CA . HIS A 1 79 ? 12.692 -13.900 20.147 1.00 84.25 79 HIS A CA 1
ATOM 628 C C . HIS A 1 79 ? 12.870 -14.004 21.670 1.00 84.25 79 HIS A C 1
ATOM 630 O O . HIS A 1 79 ? 12.112 -14.724 22.327 1.00 84.25 79 HIS A O 1
ATOM 636 N N . GLN A 1 80 ? 13.850 -13.323 22.269 1.00 89.31 80 GLN A N 1
ATOM 637 C CA . GLN A 1 80 ? 14.050 -13.269 23.720 1.00 89.31 80 GLN A CA 1
ATOM 638 C C . GLN A 1 80 ? 12.939 -12.463 24.407 1.00 89.31 80 GLN A C 1
ATOM 640 O O . GLN A 1 80 ? 12.365 -12.930 25.394 1.00 89.31 80 GLN A O 1
ATOM 645 N N . GLU A 1 81 ? 12.559 -11.316 23.845 1.00 88.62 81 GLU A N 1
ATOM 646 C CA . GLU A 1 81 ? 11.433 -10.512 24.322 1.00 88.62 81 GLU A CA 1
ATOM 647 C C . GLU A 1 81 ? 10.107 -11.276 24.197 1.00 88.62 81 GLU A C 1
ATOM 649 O O . GLU A 1 81 ? 9.362 -11.383 25.172 1.00 88.62 81 GLU A O 1
ATOM 654 N N . ASN A 1 82 ? 9.840 -11.921 23.055 1.00 88.06 82 ASN A N 1
ATOM 655 C CA . ASN A 1 82 ? 8.622 -12.713 22.867 1.00 88.06 82 ASN A CA 1
ATOM 656 C C . ASN A 1 82 ? 8.542 -13.901 23.852 1.00 88.06 82 ASN A C 1
ATOM 658 O O . ASN A 1 82 ? 7.456 -14.225 24.336 1.00 88.06 82 ASN A O 1
ATOM 662 N N . ARG A 1 83 ? 9.680 -14.520 24.209 1.00 89.38 83 ARG A N 1
ATOM 663 C CA . ARG A 1 83 ? 9.764 -15.531 25.285 1.00 89.38 83 ARG A CA 1
ATOM 664 C C . ARG A 1 83 ? 9.442 -14.929 26.662 1.00 89.38 83 ARG A C 1
ATOM 666 O O . ARG A 1 83 ? 8.649 -15.518 27.395 1.00 89.38 83 ARG A O 1
ATOM 673 N N . SER A 1 84 ? 9.990 -13.756 26.990 1.00 91.94 84 SER A N 1
ATOM 674 C CA . SER A 1 84 ? 9.708 -13.036 28.245 1.00 91.94 84 SER A CA 1
ATOM 675 C C . SER A 1 84 ? 8.224 -12.667 28.381 1.00 91.94 84 SER A C 1
ATOM 677 O O . SER A 1 84 ? 7.591 -12.978 29.391 1.00 91.94 84 SER A O 1
ATOM 679 N N . LEU A 1 85 ? 7.628 -12.086 27.336 1.00 90.25 85 LEU A N 1
ATOM 680 C CA . LEU A 1 85 ? 6.215 -11.698 27.320 1.00 90.25 85 LEU A CA 1
ATOM 681 C C . LEU A 1 85 ? 5.281 -12.910 27.472 1.00 90.25 85 LEU A C 1
ATOM 683 O O . LEU A 1 85 ? 4.312 -12.841 28.226 1.00 90.25 85 LEU A O 1
ATOM 687 N N . ARG A 1 86 ? 5.599 -14.055 26.847 1.00 89.31 86 ARG A N 1
ATOM 688 C CA . ARG A 1 86 ? 4.849 -15.312 27.050 1.00 89.31 86 ARG A CA 1
ATOM 689 C C . ARG A 1 86 ? 4.901 -15.792 28.501 1.00 89.31 86 ARG A C 1
ATOM 691 O O . ARG A 1 86 ? 3.861 -16.159 29.038 1.00 89.31 86 ARG A O 1
ATOM 698 N N . GLN A 1 87 ? 6.062 -15.734 29.156 1.00 92.19 87 GLN A N 1
ATOM 699 C CA . GLN A 1 87 ? 6.184 -16.091 30.577 1.00 92.19 87 GLN A CA 1
ATOM 700 C C . GLN A 1 87 ? 5.397 -15.134 31.485 1.00 92.19 87 GLN A C 1
ATOM 702 O O . GLN A 1 87 ? 4.800 -15.571 32.467 1.00 92.19 87 GLN A O 1
ATOM 707 N N . GLN A 1 88 ? 5.343 -13.840 31.159 1.00 89.69 88 GLN A N 1
ATOM 708 C CA . GLN A 1 88 ? 4.526 -12.870 31.899 1.00 89.69 88 GLN A CA 1
ATOM 709 C C . GLN A 1 88 ? 3.019 -13.113 31.701 1.00 89.69 88 GLN A C 1
ATOM 711 O O . GLN A 1 88 ? 2.254 -13.033 32.667 1.00 89.69 88 GLN A O 1
ATOM 716 N N . LEU A 1 89 ? 2.587 -13.479 30.490 1.00 89.50 89 LEU A N 1
ATOM 717 C CA . LEU A 1 89 ? 1.208 -13.897 30.213 1.00 89.50 89 LEU A CA 1
ATOM 718 C C . LEU A 1 89 ? 0.843 -15.187 30.962 1.00 89.50 89 LEU A C 1
ATOM 720 O O . LEU A 1 89 ? -0.192 -15.231 31.619 1.00 89.50 89 LEU A O 1
ATOM 724 N N . GLU A 1 90 ? 1.707 -16.203 30.958 1.00 90.44 90 GLU A N 1
ATOM 725 C CA . GLU A 1 90 ? 1.480 -17.444 31.709 1.00 90.44 90 GLU A CA 1
ATOM 726 C C . GLU A 1 90 ? 1.414 -17.187 33.225 1.00 90.44 90 GLU A C 1
ATOM 728 O O . GLU A 1 90 ? 0.492 -17.651 33.897 1.00 90.44 90 GLU A O 1
ATOM 733 N N . GLN A 1 91 ? 2.323 -16.375 33.777 1.00 89.12 91 GLN A N 1
ATOM 734 C CA . GLN A 1 91 ? 2.293 -16.001 35.195 1.00 89.12 91 GLN A CA 1
ATOM 735 C C . GLN A 1 91 ? 1.047 -15.191 35.571 1.00 89.12 91 GLN A C 1
ATOM 737 O O . GLN A 1 91 ? 0.493 -15.395 36.652 1.00 89.12 91 GLN A O 1
ATOM 742 N N . THR A 1 92 ? 0.590 -14.269 34.720 1.00 87.56 92 THR A N 1
ATOM 743 C CA . THR A 1 92 ? -0.630 -13.490 34.990 1.00 87.56 92 THR A CA 1
ATOM 744 C C . THR A 1 92 ? -1.885 -14.347 34.849 1.00 87.56 92 THR A C 1
ATOM 746 O O . THR A 1 92 ? -2.741 -14.280 35.727 1.00 87.56 92 THR A O 1
ATOM 749 N N . GLN A 1 93 ? -1.960 -15.243 33.860 1.00 88.50 93 GLN A N 1
ATOM 750 C CA . GLN A 1 93 ? -3.016 -16.257 33.762 1.00 88.50 93 GLN A CA 1
ATOM 751 C C . GLN A 1 93 ? -3.027 -17.198 34.976 1.00 88.50 93 GLN A C 1
ATOM 753 O O . GLN A 1 93 ? -4.092 -17.470 35.526 1.00 88.50 93 GLN A O 1
ATOM 758 N N . ALA A 1 94 ? -1.865 -17.650 35.457 1.00 86.06 94 ALA A N 1
ATOM 759 C CA . ALA A 1 94 ? -1.759 -18.482 36.655 1.00 86.06 94 ALA A CA 1
ATOM 760 C C . ALA A 1 94 ? -2.222 -17.739 37.923 1.00 86.06 94 ALA A C 1
ATOM 762 O O . ALA A 1 94 ? -2.961 -18.307 38.730 1.00 86.06 94 ALA A O 1
ATOM 763 N N . ARG A 1 95 ? -1.858 -16.456 38.077 1.00 83.75 95 ARG A N 1
ATOM 764 C CA . ARG A 1 95 ? -2.344 -15.591 39.171 1.00 83.75 95 ARG A CA 1
ATOM 765 C C . ARG A 1 95 ? -3.857 -15.382 39.089 1.00 83.75 95 ARG A C 1
ATOM 767 O O . ARG A 1 95 ? -4.535 -15.581 40.091 1.00 83.75 95 ARG A O 1
ATOM 774 N N . LEU A 1 96 ? -4.394 -15.058 37.910 1.00 87.94 96 LEU A N 1
ATOM 775 C CA . LEU A 1 96 ? -5.835 -14.906 37.679 1.00 87.94 96 LEU A CA 1
ATOM 776 C C . LEU A 1 96 ? -6.592 -16.202 37.995 1.00 87.94 96 LEU A C 1
ATOM 778 O O . LEU A 1 96 ? -7.565 -16.164 38.737 1.00 87.94 96 LEU A O 1
ATOM 782 N N . LYS A 1 97 ? -6.101 -17.358 37.536 1.00 84.50 97 LYS A N 1
ATOM 783 C CA . LYS A 1 97 ? -6.673 -18.682 37.832 1.00 84.50 97 LYS A CA 1
ATOM 784 C C . LYS A 1 97 ? -6.589 -19.045 39.322 1.00 84.50 97 LYS A C 1
ATOM 786 O O . LYS A 1 97 ? -7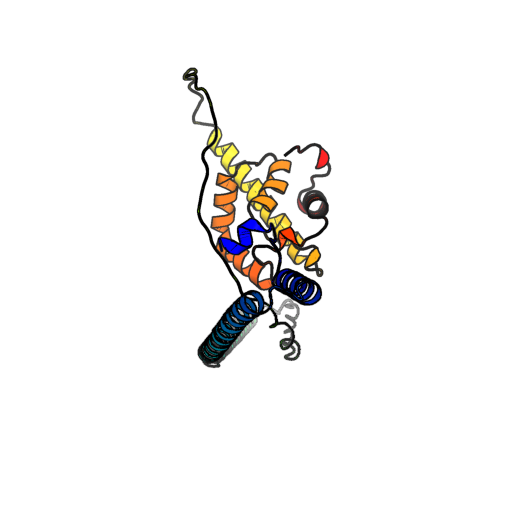.470 -19.730 39.835 1.00 84.50 97 LYS A O 1
ATOM 791 N N . GLY A 1 98 ? -5.558 -18.577 40.029 1.00 81.56 98 GLY A N 1
ATOM 792 C CA . GLY A 1 98 ? -5.444 -18.680 41.487 1.00 81.56 98 GLY A CA 1
ATOM 793 C C . GLY A 1 98 ? -6.476 -17.821 42.223 1.00 81.56 98 GLY A C 1
ATOM 794 O O . GLY A 1 98 ? -7.176 -18.322 43.098 1.00 81.56 98 GLY A O 1
ATOM 795 N N . ILE A 1 99 ? -6.625 -16.556 41.820 1.00 83.56 99 ILE A N 1
ATOM 796 C CA . ILE A 1 99 ? -7.622 -15.614 42.359 1.00 83.56 99 ILE A CA 1
ATOM 797 C C . ILE A 1 99 ? -9.048 -16.115 42.082 1.00 83.56 99 ILE A C 1
ATOM 799 O O . ILE A 1 99 ? -9.879 -16.139 42.982 1.00 83.56 99 ILE A O 1
ATOM 803 N N . GLN A 1 100 ? -9.315 -16.595 40.869 1.00 80.25 100 GLN A N 1
ATOM 804 C CA . GLN A 1 100 ? -10.597 -17.166 40.457 1.00 80.25 100 GLN A CA 1
ATOM 805 C C . GLN A 1 100 ? -10.991 -18.382 41.314 1.00 80.25 100 GLN A C 1
ATOM 807 O O . GLN A 1 100 ? -12.130 -18.470 41.770 1.00 80.25 100 GLN A O 1
ATOM 812 N N . LYS A 1 101 ? -10.033 -19.277 41.605 1.00 79.19 101 LYS A N 1
ATOM 813 C CA . LYS A 1 101 ? -10.226 -20.386 42.555 1.00 79.19 101 LYS A CA 1
ATOM 814 C C . LYS A 1 101 ? -10.483 -19.901 43.984 1.00 79.19 101 LYS A C 1
ATOM 816 O O . LYS A 1 101 ? -11.345 -20.460 44.652 1.00 79.19 101 LYS A O 1
ATOM 821 N N . LEU A 1 102 ? -9.762 -18.877 44.448 1.00 76.94 102 LEU A N 1
ATOM 822 C CA . LEU A 1 102 ? -9.946 -18.294 45.784 1.00 76.94 102 LEU A CA 1
ATOM 823 C C . LEU A 1 102 ? -11.341 -17.665 45.952 1.00 76.94 102 LEU A C 1
ATOM 825 O O . LEU A 1 102 ? -11.926 -17.744 47.026 1.00 76.94 102 LEU A O 1
ATOM 829 N N . LEU A 1 103 ? -11.877 -17.073 44.882 1.00 79.50 103 LEU A N 1
ATOM 830 C CA . LEU A 1 103 ? -13.209 -16.465 44.826 1.00 79.50 103 LEU A CA 1
ATOM 831 C C . LEU A 1 103 ? -14.346 -17.479 44.587 1.00 79.50 103 LEU A C 1
ATOM 833 O O . LEU A 1 103 ? -15.500 -17.073 44.481 1.00 79.50 103 LEU A O 1
ATOM 837 N N . GLY A 1 104 ? -14.048 -18.780 44.476 1.00 62.47 104 GLY A N 1
ATOM 838 C CA . GLY A 1 104 ? -15.055 -19.825 44.241 1.00 62.47 104 GLY A CA 1
ATOM 839 C C . GLY A 1 104 ? -15.746 -19.757 42.872 1.00 62.47 104 GLY A C 1
ATOM 840 O O . GLY A 1 104 ? -16.787 -20.379 42.681 1.00 62.47 104 GLY A O 1
ATOM 841 N N . MET A 1 105 ? -15.193 -19.005 41.916 1.00 57.75 105 MET A N 1
ATOM 842 C CA . MET A 1 105 ? -15.791 -18.811 40.595 1.00 57.75 105 MET A CA 1
ATOM 843 C C . MET A 1 105 ? -15.341 -19.925 39.645 1.00 57.75 105 MET A C 1
ATOM 845 O O . MET A 1 105 ? -14.312 -19.798 38.977 1.00 57.75 105 MET A O 1
ATOM 849 N N . GLU A 1 106 ? -16.098 -21.023 39.574 1.00 49.69 106 GLU A N 1
ATOM 850 C CA . GLU A 1 106 ? -15.841 -22.064 38.571 1.00 49.69 106 GLU A CA 1
ATOM 851 C C . GLU A 1 106 ? -15.839 -21.482 37.147 1.00 49.69 106 GLU A C 1
ATOM 853 O O . GLU A 1 106 ? -16.515 -20.498 36.835 1.00 49.69 106 GLU A O 1
ATOM 858 N N . ALA A 1 107 ? -14.972 -22.029 36.296 1.00 48.88 107 ALA A N 1
ATOM 859 C CA . ALA A 1 107 ? -14.595 -21.369 35.058 1.00 48.88 107 ALA A CA 1
ATOM 860 C C . ALA A 1 107 ? -15.630 -21.580 33.948 1.00 48.88 107 ALA A C 1
ATOM 862 O O . ALA A 1 107 ? -15.782 -22.690 33.443 1.00 48.88 107 ALA A O 1
ATOM 863 N N . ALA A 1 108 ? -16.242 -20.484 33.493 1.00 44.75 108 ALA A N 1
ATOM 864 C CA . ALA A 1 108 ? -16.766 -20.420 32.135 1.00 44.75 108 ALA A CA 1
ATOM 865 C C . ALA A 1 108 ? -15.619 -20.693 31.144 1.00 44.75 108 ALA A C 1
ATOM 867 O O . ALA A 1 108 ? -14.515 -20.157 31.297 1.00 44.75 108 ALA A O 1
ATOM 868 N N . GLU A 1 109 ? -15.866 -21.551 30.157 1.00 45.22 109 GLU A N 1
ATOM 869 C CA . GLU A 1 109 ? -14.843 -21.989 29.208 1.00 45.22 109 GLU A CA 1
ATOM 870 C C . GLU A 1 109 ? -14.331 -20.818 28.359 1.00 45.22 109 GLU A C 1
ATOM 872 O O . GLU A 1 109 ? -15.105 -20.115 27.709 1.00 45.22 109 GLU A O 1
ATOM 877 N N . GLN A 1 110 ? -13.010 -20.631 28.315 1.00 43.28 110 GLN A N 1
ATOM 878 C CA . GLN A 1 110 ? -12.392 -19.807 27.278 1.00 43.28 110 GLN A CA 1
ATOM 879 C C . GLN A 1 110 ? -12.204 -20.658 26.013 1.00 43.28 110 GLN A C 1
ATOM 881 O O . GLN A 1 110 ? -11.671 -21.769 26.112 1.00 43.28 110 GLN A O 1
ATOM 886 N N . PRO A 1 111 ? -12.604 -20.169 24.823 1.00 42.12 111 PRO A N 1
ATOM 887 C CA . PRO A 1 111 ? -12.355 -20.877 23.575 1.00 42.12 111 PRO A CA 1
ATOM 888 C C . PRO A 1 111 ? -10.847 -20.990 23.320 1.00 42.12 111 PRO A C 1
ATOM 890 O O . PRO A 1 111 ? -10.068 -20.099 23.659 1.00 42.12 111 PRO A O 1
ATOM 893 N N . LYS A 1 112 ? -10.431 -22.104 22.712 1.00 38.38 112 LYS A N 1
ATOM 894 C CA . LYS A 1 112 ? -9.021 -22.394 22.425 1.00 38.38 112 LYS A CA 1
ATOM 895 C C . LYS A 1 112 ? -8.444 -21.356 21.460 1.00 38.38 112 LYS A C 1
ATOM 897 O O . LYS A 1 112 ? -8.806 -21.349 20.286 1.00 38.38 112 LYS A O 1
ATOM 902 N N . THR A 1 113 ? -7.483 -20.556 21.914 1.00 38.91 113 THR A N 1
ATOM 903 C CA . THR A 1 113 ? -6.588 -19.818 21.016 1.00 38.91 113 THR A CA 1
ATOM 904 C C . THR A 1 113 ? -5.653 -20.820 20.341 1.00 38.91 113 THR A C 1
ATOM 906 O O . THR A 1 113 ? -4.669 -21.273 20.924 1.00 38.91 113 THR A O 1
ATOM 909 N N . GLU A 1 114 ? -5.998 -21.223 19.121 1.00 35.41 114 GLU A N 1
ATOM 910 C CA . GLU A 1 114 ? -5.208 -22.162 18.331 1.00 35.41 114 GLU A CA 1
ATOM 911 C C . GLU A 1 114 ? -3.898 -21.498 17.881 1.00 35.41 114 GLU A C 1
ATOM 913 O O . GLU A 1 114 ? -3.877 -20.624 17.014 1.00 35.41 114 GLU A O 1
ATOM 918 N N . VAL A 1 115 ? -2.785 -21.879 18.517 1.00 43.09 115 VAL A N 1
ATOM 919 C CA . VAL A 1 115 ? -1.458 -21.320 18.222 1.00 43.09 115 VAL A CA 1
ATOM 920 C C . VAL A 1 115 ? -0.933 -21.925 16.921 1.00 43.09 115 VAL A C 1
ATOM 922 O O . VAL A 1 115 ? -0.206 -22.920 16.925 1.00 43.09 115 VAL A O 1
ATOM 925 N N . ALA A 1 116 ? -1.311 -21.311 15.801 1.00 36.62 116 ALA A N 1
ATOM 926 C CA . ALA A 1 116 ? -0.806 -21.656 14.480 1.00 36.62 116 ALA A CA 1
ATOM 927 C C . ALA A 1 116 ? 0.732 -21.572 14.445 1.00 36.62 116 ALA A C 1
ATOM 929 O O . ALA A 1 116 ? 1.331 -20.534 14.738 1.00 36.62 116 ALA A O 1
ATOM 930 N N . GLN A 1 117 ? 1.381 -22.682 14.089 1.00 43.34 117 GLN A N 1
ATOM 931 C CA . GLN A 1 117 ? 2.836 -22.750 13.963 1.00 43.34 117 GLN A CA 1
ATOM 932 C C . GLN A 1 117 ? 3.275 -22.116 12.629 1.00 43.34 117 GLN A C 1
ATOM 934 O O . GLN A 1 117 ? 2.736 -22.494 11.585 1.00 43.34 117 GLN A O 1
ATOM 939 N N . PRO A 1 118 ? 4.259 -21.196 12.608 1.00 41.94 118 PRO A N 1
ATOM 940 C CA . PRO A 1 118 ? 4.783 -20.651 11.359 1.00 41.94 118 PRO A CA 1
ATOM 941 C C . PRO A 1 118 ? 5.572 -21.732 10.605 1.00 41.94 118 PRO A C 1
ATOM 943 O O . PRO A 1 118 ? 6.632 -22.179 11.042 1.00 41.94 118 PRO A O 1
ATOM 946 N N . ASN A 1 119 ? 5.044 -22.172 9.463 1.00 32.59 119 ASN A N 1
ATOM 947 C CA . ASN A 1 119 ? 5.616 -23.266 8.683 1.00 32.59 119 ASN A CA 1
ATOM 948 C C . ASN A 1 119 ? 6.768 -22.752 7.791 1.00 32.59 119 ASN A C 1
ATOM 950 O O . ASN A 1 119 ? 6.539 -22.161 6.736 1.00 32.59 119 ASN A O 1
ATOM 954 N N . LEU A 1 120 ? 8.012 -22.946 8.244 1.00 44.56 120 LEU A N 1
ATOM 955 C CA . LEU A 1 120 ? 9.251 -22.317 7.744 1.00 44.56 120 LEU A CA 1
ATOM 956 C C . LEU A 1 120 ? 9.747 -22.804 6.356 1.00 44.56 120 LEU A C 1
ATOM 958 O O . LEU A 1 120 ? 10.929 -23.091 6.186 1.00 44.56 120 LEU A O 1
ATOM 962 N N . LYS A 1 121 ? 8.872 -22.920 5.344 1.00 41.47 121 LYS A N 1
ATOM 963 C CA . LYS A 1 121 ? 9.240 -23.396 3.989 1.00 41.47 121 LYS A CA 1
ATOM 964 C C . LYS A 1 121 ? 8.496 -22.710 2.827 1.00 41.47 121 LYS A C 1
ATOM 966 O O . LYS A 1 121 ? 7.877 -23.401 2.018 1.00 41.47 121 LYS A O 1
ATOM 971 N N . ARG A 1 122 ? 8.552 -21.370 2.701 1.00 44.44 122 ARG A N 1
ATOM 972 C CA . ARG A 1 122 ? 8.087 -20.688 1.461 1.00 44.44 122 ARG A CA 1
ATOM 973 C C . ARG A 1 122 ? 8.604 -19.260 1.161 1.00 44.44 122 ARG A C 1
ATOM 975 O O . ARG A 1 122 ? 7.849 -18.463 0.617 1.00 44.44 122 ARG A O 1
ATOM 982 N N . VAL A 1 123 ? 9.855 -18.910 1.492 1.00 37.19 123 VAL A N 1
ATOM 983 C CA . VAL A 1 123 ? 10.345 -17.504 1.381 1.00 37.19 123 VAL A CA 1
ATOM 984 C C . VAL A 1 123 ? 11.557 -17.310 0.440 1.00 37.19 123 VAL A C 1
ATOM 986 O O . VAL A 1 123 ? 12.121 -16.224 0.383 1.00 37.19 123 VAL A O 1
ATOM 989 N N . GLU A 1 124 ? 11.957 -18.313 -0.352 1.00 39.25 124 GLU A N 1
ATOM 990 C CA . GLU A 1 124 ? 13.175 -18.219 -1.193 1.00 39.25 124 GLU A CA 1
ATOM 991 C C . GLU A 1 124 ? 12.968 -17.683 -2.631 1.00 39.25 124 GLU A C 1
ATOM 993 O O . GLU A 1 124 ? 13.933 -17.247 -3.253 1.00 39.25 124 GLU A O 1
ATOM 998 N N . GLU A 1 125 ? 11.745 -17.656 -3.182 1.00 36.34 125 GLU A N 1
ATOM 999 C CA . GLU A 1 125 ? 11.538 -17.390 -4.628 1.00 36.34 125 GLU A CA 1
ATOM 1000 C C . GLU A 1 125 ? 11.164 -15.944 -5.023 1.00 36.34 125 GLU A C 1
ATOM 1002 O O . GLU A 1 125 ? 11.197 -15.607 -6.206 1.00 36.34 125 GLU A O 1
ATOM 1007 N N . ALA A 1 126 ? 10.836 -15.052 -4.081 1.00 36.12 126 ALA A N 1
ATOM 1008 C CA . ALA A 1 126 ? 10.264 -13.735 -4.413 1.00 36.12 126 ALA A CA 1
ATOM 1009 C C . ALA A 1 126 ? 11.287 -12.603 -4.682 1.00 36.12 126 ALA A C 1
ATOM 1011 O O . ALA A 1 126 ? 10.912 -11.532 -5.162 1.00 36.12 126 ALA A O 1
ATOM 1012 N N . VAL A 1 127 ? 12.583 -12.794 -4.403 1.00 40.16 127 VAL A N 1
ATOM 1013 C CA . VAL A 1 127 ? 13.584 -11.697 -4.397 1.00 40.16 127 VAL A CA 1
ATOM 1014 C C . VAL A 1 127 ? 14.342 -11.571 -5.732 1.00 40.16 127 VAL A C 1
ATOM 1016 O O . VAL A 1 127 ? 15.569 -11.496 -5.779 1.00 40.16 127 VAL A O 1
ATOM 1019 N N . ARG A 1 128 ? 13.614 -11.515 -6.859 1.00 37.53 128 ARG A N 1
ATOM 1020 C CA . ARG A 1 128 ? 14.185 -11.168 -8.180 1.00 37.53 128 ARG A CA 1
ATOM 1021 C C . ARG A 1 128 ? 13.233 -10.357 -9.073 1.00 37.53 128 ARG A C 1
ATOM 1023 O O . ARG A 1 128 ? 12.646 -10.911 -9.999 1.00 37.53 128 ARG A O 1
ATOM 1030 N N . GLN A 1 129 ? 13.235 -9.022 -8.926 1.00 34.94 129 GLN A N 1
ATOM 1031 C CA . GLN A 1 129 ? 13.725 -8.122 -9.998 1.00 34.94 129 GLN A CA 1
ATOM 1032 C C . GLN A 1 129 ? 13.693 -6.603 -9.690 1.00 34.94 129 GLN A C 1
ATOM 1034 O O . GLN A 1 129 ? 12.724 -6.068 -9.173 1.00 34.94 129 GLN A O 1
ATOM 1039 N N . LYS A 1 130 ? 14.741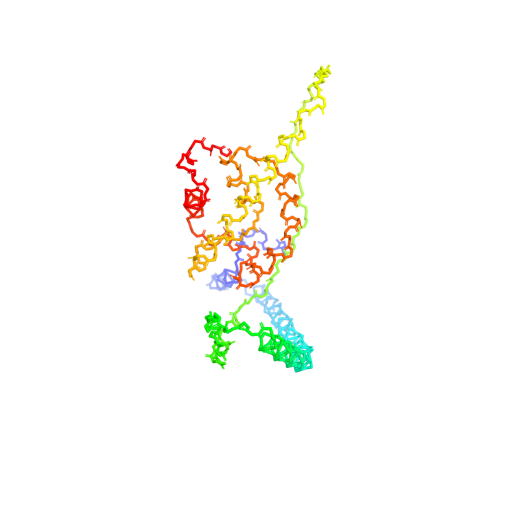 -5.925 -10.190 1.00 32.62 130 LYS A N 1
ATOM 1040 C CA . LYS A 1 130 ? 14.785 -4.540 -10.724 1.00 32.62 130 LYS A CA 1
ATOM 1041 C C . LYS A 1 130 ? 14.522 -3.345 -9.787 1.00 32.62 130 LYS A C 1
ATOM 1043 O O . LYS A 1 130 ? 13.448 -2.756 -9.734 1.00 32.62 130 LYS A O 1
ATOM 1048 N N . LYS A 1 131 ? 15.639 -2.875 -9.218 1.00 32.19 131 LYS A N 1
ATOM 1049 C CA . LYS A 1 131 ? 15.921 -1.467 -8.884 1.00 32.19 131 LYS A CA 1
ATOM 1050 C C . LYS A 1 131 ? 15.746 -0.543 -10.115 1.00 32.19 131 LYS A C 1
ATOM 1052 O O . LYS A 1 131 ? 16.266 -0.908 -11.161 1.00 32.19 131 LYS A O 1
ATOM 1057 N N . GLN A 1 132 ? 15.157 0.650 -9.900 1.00 31.95 132 GLN A N 1
ATOM 1058 C CA . GLN A 1 132 ? 15.604 2.002 -10.358 1.00 31.95 132 GLN A CA 1
ATOM 1059 C C . GLN A 1 132 ? 15.841 2.270 -11.877 1.00 31.95 132 GLN A C 1
ATOM 1061 O O . GLN A 1 132 ? 15.838 1.333 -12.667 1.00 31.95 132 GLN A O 1
ATOM 1066 N N . PRO A 1 133 ? 16.099 3.525 -12.334 1.00 44.72 133 PRO A N 1
ATOM 1067 C CA . PRO A 1 133 ? 15.953 4.864 -11.722 1.00 44.72 133 PRO A CA 1
ATOM 1068 C C . PRO A 1 133 ? 14.734 5.606 -12.375 1.00 44.72 133 PRO A C 1
ATOM 1070 O O . PRO A 1 133 ? 13.747 4.926 -12.640 1.00 44.72 133 PRO A O 1
ATOM 1073 N N . SER A 1 134 ? 14.612 6.924 -12.630 1.00 37.09 134 SER A N 1
ATOM 1074 C CA . SER A 1 134 ? 15.432 8.134 -12.403 1.00 37.09 134 SER A CA 1
ATOM 1075 C C . SER A 1 134 ? 14.566 9.406 -12.268 1.00 37.09 134 SER A C 1
ATOM 1077 O O . SER A 1 134 ? 13.357 9.387 -12.497 1.00 37.09 134 SER A O 1
ATOM 1079 N N . ASP A 1 135 ? 15.224 10.526 -11.969 1.00 29.42 135 ASP A N 1
ATOM 1080 C CA . ASP A 1 135 ? 14.720 11.908 -11.973 1.00 29.42 135 ASP A CA 1
ATOM 1081 C C . ASP A 1 135 ? 14.531 12.497 -13.389 1.00 29.42 135 ASP A C 1
ATOM 1083 O O . ASP A 1 135 ? 15.241 12.097 -14.316 1.00 29.42 135 ASP A O 1
ATOM 1087 N N . ARG A 1 136 ? 13.722 13.568 -13.524 1.00 31.45 136 ARG A N 1
ATOM 1088 C CA . ARG A 1 136 ? 14.266 14.946 -13.635 1.00 31.45 136 ARG A CA 1
ATOM 1089 C C . ARG A 1 136 ? 13.222 16.074 -13.544 1.00 31.45 136 ARG A C 1
ATOM 1091 O O . ARG A 1 136 ? 12.024 15.860 -13.672 1.00 31.45 136 ARG A O 1
ATOM 1098 N N . ILE A 1 137 ? 13.745 17.274 -13.279 1.00 36.00 137 ILE A N 1
ATOM 1099 C CA . ILE A 1 137 ? 13.058 18.571 -13.146 1.00 36.00 137 ILE A CA 1
ATOM 1100 C C . ILE A 1 137 ? 12.986 19.281 -14.517 1.00 36.00 137 ILE A C 1
ATOM 1102 O O . ILE A 1 137 ? 13.768 18.963 -15.413 1.00 36.00 137 ILE A O 1
ATOM 1106 N N . SER A 1 138 ? 12.120 20.301 -14.603 1.00 29.17 138 SER A N 1
ATOM 1107 C CA . SER A 1 138 ? 11.803 21.191 -15.738 1.00 29.17 138 SER A CA 1
ATOM 1108 C C . SER A 1 138 ? 10.598 20.697 -16.549 1.00 29.17 138 SER A C 1
ATOM 1110 O O . SER A 1 138 ? 10.568 19.549 -16.972 1.00 29.17 138 SER A O 1
ATOM 1112 N N . GLY A 1 139 ? 9.554 21.488 -16.800 1.00 27.61 139 GLY A N 1
ATOM 1113 C CA . GLY A 1 139 ? 9.370 22.924 -16.553 1.00 27.61 139 GLY A CA 1
ATOM 1114 C C . GLY A 1 139 ? 8.961 23.605 -17.853 1.00 27.61 139 GLY A C 1
ATOM 1115 O O . GLY A 1 139 ? 9.734 23.567 -18.805 1.00 27.61 139 GLY A O 1
ATOM 1116 N N . ASN A 1 140 ? 7.755 24.176 -17.902 1.00 28.61 140 ASN A N 1
ATOM 1117 C CA . ASN A 1 140 ? 7.309 25.028 -19.004 1.00 28.61 140 ASN A CA 1
ATOM 1118 C C . ASN A 1 140 ? 6.119 25.895 -18.561 1.00 28.61 140 ASN A C 1
ATOM 1120 O O . ASN A 1 140 ? 5.210 25.393 -17.899 1.00 28.61 140 ASN A O 1
ATOM 1124 N N . GLU A 1 141 ? 6.122 27.171 -18.937 1.00 34.47 141 GLU A N 1
ATOM 1125 C CA . GLU A 1 141 ? 5.047 28.131 -18.659 1.00 34.47 141 GLU A CA 1
ATOM 1126 C C . GLU A 1 141 ? 4.128 28.274 -19.880 1.00 34.47 141 GLU A C 1
ATOM 1128 O O . GLU A 1 141 ? 4.609 28.431 -21.001 1.00 34.47 141 GLU A O 1
ATOM 1133 N N . SER A 1 142 ? 2.811 28.206 -19.665 1.00 32.53 142 SER A N 1
ATOM 1134 C CA . SER A 1 142 ? 1.707 28.550 -20.586 1.00 32.53 142 SER A CA 1
ATOM 1135 C C . SER A 1 142 ? 0.388 28.292 -19.834 1.00 32.53 142 SER A C 1
ATOM 1137 O O . SER A 1 142 ? 0.301 27.295 -19.123 1.00 32.53 142 SER A O 1
ATOM 1139 N N . ASP A 1 143 ? -0.674 29.089 -19.930 1.00 27.03 143 ASP A N 1
ATOM 1140 C CA . ASP A 1 143 ? -0.847 30.400 -20.570 1.00 27.03 143 ASP A CA 1
ATOM 1141 C C . ASP A 1 143 ? -2.010 31.153 -19.878 1.00 27.03 143 ASP A C 1
ATOM 1143 O O . ASP A 1 143 ? -2.916 30.533 -19.325 1.00 27.03 143 ASP A O 1
ATOM 1147 N N . GLY A 1 144 ? -1.974 32.486 -19.941 1.00 25.55 144 GLY A N 1
ATOM 1148 C CA . GLY A 1 144 ? -3.149 33.325 -20.188 1.00 25.55 144 GLY A CA 1
ATOM 1149 C C . GLY A 1 144 ? -4.346 33.325 -19.226 1.00 25.55 144 GLY A C 1
ATOM 1150 O O . GLY A 1 144 ? -5.300 32.573 -19.399 1.00 25.55 144 GLY A O 1
ATOM 1151 N N . GLY A 1 145 ? -4.454 34.408 -18.445 1.00 25.73 145 GLY A N 1
ATOM 1152 C CA . GLY A 1 145 ? -5.649 35.254 -18.581 1.00 25.73 145 GLY A CA 1
ATOM 1153 C C . GLY A 1 145 ? -6.539 35.513 -17.356 1.00 25.73 145 GLY A C 1
ATOM 1154 O O . GLY A 1 145 ? -7.260 34.644 -16.888 1.00 25.73 145 GLY A O 1
ATOM 1155 N N . ARG A 1 146 ? -6.636 36.813 -17.039 1.00 30.52 146 ARG A N 1
ATOM 1156 C CA . ARG A 1 146 ? -7.807 37.529 -16.488 1.00 30.52 146 ARG A CA 1
ATOM 1157 C C . ARG A 1 146 ? -8.303 37.219 -15.067 1.00 30.52 146 ARG A C 1
ATOM 1159 O O . ARG A 1 146 ? -9.097 36.318 -14.821 1.00 30.52 146 ARG A O 1
ATOM 1166 N N . GLU A 1 147 ? -8.025 38.189 -14.202 1.00 34.38 147 GLU A N 1
ATOM 1167 C CA . GLU A 1 147 ? -8.972 38.689 -13.197 1.00 34.38 147 GLU A CA 1
ATOM 1168 C C . GLU A 1 147 ? -10.288 39.167 -13.871 1.00 34.38 147 GLU A C 1
ATOM 1170 O O . GLU A 1 147 ? -10.315 39.440 -15.081 1.00 34.38 147 GLU A O 1
ATOM 1175 N N . PRO A 1 148 ? -11.384 39.302 -13.105 1.00 39.47 148 PRO A N 1
ATOM 1176 C CA . PRO A 1 148 ? -11.568 40.576 -12.401 1.00 39.47 148 PRO A CA 1
ATOM 1177 C C . PRO A 1 148 ? -11.845 40.430 -10.896 1.00 39.47 148 PRO A C 1
ATOM 1179 O O . PRO A 1 148 ? -12.386 39.425 -10.435 1.00 39.47 148 PRO A O 1
ATOM 1182 N N . GLU A 1 149 ? -11.537 41.485 -10.137 1.00 37.06 149 GLU A N 1
ATOM 1183 C CA . GLU A 1 149 ? -12.003 41.640 -8.755 1.00 37.06 149 GLU A CA 1
ATOM 1184 C C . GLU A 1 149 ? -13.542 41.626 -8.686 1.00 37.06 149 GLU A C 1
ATOM 1186 O O . GLU A 1 149 ? -14.217 42.285 -9.479 1.00 37.06 149 GLU A O 1
ATOM 1191 N N . GLY A 1 150 ? -14.107 40.895 -7.718 1.00 29.84 150 GLY A N 1
ATOM 1192 C CA . GLY A 1 150 ? -15.549 40.637 -7.648 1.00 29.84 150 GLY A CA 1
ATOM 1193 C C . GLY A 1 150 ? -16.081 40.435 -6.229 1.00 29.84 150 GLY A C 1
ATOM 1194 O O . GLY A 1 150 ? -16.253 39.310 -5.784 1.00 29.84 150 GLY A O 1
ATOM 1195 N N . GLU A 1 151 ? -16.385 41.552 -5.565 1.00 34.00 151 GLU A N 1
ATOM 1196 C CA . GLU A 1 151 ? -17.342 41.702 -4.454 1.00 34.00 151 GLU A CA 1
ATOM 1197 C C . GLU A 1 151 ? -17.152 40.871 -3.154 1.00 34.00 151 GLU A C 1
ATOM 1199 O O . GLU A 1 151 ? -17.405 39.671 -3.056 1.00 34.00 151 GLU A O 1
ATOM 1204 N N . LYS A 1 152 ? -16.832 41.575 -2.056 1.00 43.47 152 LYS A N 1
ATOM 1205 C CA . LYS A 1 152 ? -16.848 41.028 -0.687 1.00 43.47 152 LYS A CA 1
ATOM 1206 C C . LYS A 1 152 ? -18.278 40.709 -0.224 1.00 43.47 152 LYS A C 1
ATOM 1208 O O . LYS A 1 152 ? -18.936 41.576 0.355 1.00 43.47 152 LYS A O 1
ATOM 1213 N N . ARG A 1 153 ? -18.716 39.452 -0.320 1.00 35.28 153 ARG A N 1
ATOM 1214 C CA . ARG A 1 153 ? -19.807 38.943 0.532 1.00 35.28 153 ARG A CA 1
ATOM 1215 C C . ARG A 1 153 ? -19.257 38.350 1.828 1.00 35.28 153 ARG A C 1
ATOM 1217 O O . ARG A 1 153 ? -18.432 37.444 1.819 1.00 35.28 153 ARG A O 1
ATOM 1224 N N . ARG A 1 154 ? -19.724 38.886 2.961 1.00 47.59 154 ARG A N 1
ATOM 1225 C CA . ARG A 1 154 ? -19.556 38.267 4.283 1.00 47.59 154 ARG A CA 1
ATOM 1226 C C . ARG A 1 154 ? -20.583 37.146 4.419 1.00 47.59 154 ARG A C 1
ATOM 1228 O O . ARG A 1 154 ? -21.776 37.427 4.430 1.00 47.59 154 ARG A O 1
ATOM 1235 N N . GLU A 1 155 ? -20.113 35.919 4.580 1.00 42.91 155 GLU A N 1
ATOM 1236 C CA . GLU A 1 155 ? -20.934 34.756 4.931 1.00 42.91 155 GLU A CA 1
ATOM 1237 C C . GLU A 1 155 ? -20.538 34.235 6.324 1.00 42.91 155 GLU A C 1
ATOM 1239 O O . GLU A 1 155 ? -19.391 34.430 6.737 1.00 42.91 155 GLU A O 1
ATOM 1244 N N . PRO A 1 156 ? -21.469 33.634 7.087 1.00 40.03 156 PRO A N 1
ATOM 1245 C CA . PRO A 1 156 ? -21.282 33.401 8.516 1.00 40.03 156 PRO A CA 1
ATOM 1246 C C . PRO A 1 156 ? -20.253 32.303 8.821 1.00 40.03 156 PRO A C 1
ATOM 1248 O O . PRO A 1 156 ? -20.293 31.201 8.278 1.00 40.03 156 PRO A O 1
ATOM 1251 N N . GLU A 1 157 ? -19.368 32.564 9.784 1.00 44.50 157 GLU A N 1
ATOM 1252 C CA . GLU A 1 157 ? -18.286 31.648 10.193 1.00 44.50 157 GLU A CA 1
ATOM 1253 C C . GLU A 1 157 ? -18.757 30.441 11.041 1.00 44.50 157 GLU A C 1
ATOM 1255 O O . GLU A 1 157 ? -17.941 29.720 11.615 1.00 44.50 157 GLU A O 1
ATOM 1260 N N . GLY A 1 158 ? -20.072 30.209 11.141 1.00 42.62 158 GLY A N 1
ATOM 1261 C CA . GLY A 1 158 ? -20.665 29.198 12.023 1.00 42.62 158 GLY A CA 1
ATOM 1262 C C . GLY A 1 158 ? -20.710 27.772 11.460 1.00 42.62 158 GLY A C 1
ATOM 1263 O O . GLY A 1 158 ? -20.519 26.815 12.209 1.00 42.62 158 GLY A O 1
ATOM 1264 N N . GLU A 1 159 ? -20.965 27.605 10.160 1.00 43.88 159 GLU A N 1
ATOM 1265 C CA . GLU A 1 159 ? -21.412 26.307 9.617 1.00 43.88 159 GLU A CA 1
ATOM 1266 C C . GLU A 1 159 ? -20.266 25.442 9.071 1.00 43.88 159 GLU A C 1
ATOM 1268 O O . GLU A 1 159 ? -20.220 24.240 9.339 1.00 43.88 159 GLU A O 1
ATOM 1273 N N . LYS A 1 160 ? -19.257 26.065 8.441 1.00 51.50 160 LYS A N 1
ATOM 1274 C CA . LYS A 1 160 ? -18.148 25.402 7.714 1.00 51.50 160 LYS A CA 1
ATOM 1275 C C . LYS A 1 160 ? -17.340 24.373 8.526 1.00 51.50 160 LYS A C 1
ATOM 1277 O O . LYS A 1 160 ? -16.635 23.550 7.945 1.00 51.50 160 LYS A O 1
ATOM 1282 N N . LYS A 1 161 ? -17.421 24.388 9.864 1.00 50.81 161 LYS A N 1
ATOM 1283 C CA . LYS A 1 161 ? -16.788 23.370 10.725 1.00 50.81 161 LYS A CA 1
ATOM 1284 C C . LYS A 1 161 ? -17.537 22.031 10.733 1.00 50.81 161 LYS A C 1
ATOM 1286 O O . LYS A 1 161 ? -16.872 21.003 10.805 1.00 50.81 161 LYS A O 1
ATOM 1291 N N . ARG A 1 162 ? -18.873 22.029 10.631 1.00 53.25 162 ARG A N 1
ATOM 1292 C CA . ARG A 1 162 ? -19.691 20.798 10.615 1.00 53.25 162 ARG A CA 1
ATOM 1293 C C . ARG A 1 162 ? -19.515 20.031 9.306 1.00 53.25 162 ARG A C 1
ATOM 1295 O O . ARG A 1 162 ? -19.305 18.819 9.327 1.00 53.25 162 ARG A O 1
ATOM 1302 N N . ASP A 1 163 ? -19.500 20.752 8.188 1.00 62.66 163 ASP A N 1
ATOM 1303 C CA . ASP A 1 163 ? -19.287 20.151 6.869 1.00 62.66 163 ASP A CA 1
ATOM 1304 C C . ASP A 1 163 ? -17.873 19.587 6.727 1.00 62.66 163 ASP A C 1
ATOM 1306 O O . ASP A 1 163 ? -17.702 18.512 6.152 1.00 62.66 163 ASP A O 1
ATOM 1310 N N . ARG A 1 164 ? -16.852 20.245 7.304 1.00 69.62 164 ARG A N 1
ATOM 1311 C CA . ARG A 1 164 ? -15.485 19.703 7.300 1.00 69.62 164 ARG A CA 1
ATOM 1312 C C . ARG A 1 164 ? -15.402 18.382 8.061 1.00 69.62 164 ARG A C 1
ATOM 1314 O O . ARG A 1 164 ? -14.857 17.438 7.506 1.00 69.62 164 ARG A O 1
ATOM 1321 N N . THR A 1 165 ? -15.975 18.269 9.263 1.00 78.56 165 THR A N 1
ATOM 1322 C CA . THR A 1 165 ? -15.960 16.990 10.000 1.00 78.56 165 THR A CA 1
ATOM 1323 C C . THR A 1 165 ? -16.735 15.895 9.265 1.00 78.56 165 THR A C 1
ATOM 1325 O O . THR A 1 165 ? -16.242 14.779 9.167 1.00 78.56 165 THR A O 1
ATOM 1328 N N . ALA A 1 166 ? -17.887 16.215 8.662 1.00 81.25 166 ALA A N 1
ATOM 1329 C CA . ALA A 1 166 ? -18.642 15.260 7.844 1.00 81.25 166 ALA A CA 1
ATOM 1330 C C . ALA A 1 166 ? -17.910 14.861 6.543 1.00 81.25 166 ALA A C 1
ATOM 1332 O O . ALA A 1 166 ? -18.075 13.747 6.052 1.00 81.25 166 ALA A O 1
ATOM 1333 N N . THR A 1 167 ? -17.088 15.753 5.984 1.00 85.75 167 THR A N 1
ATOM 1334 C CA . THR A 1 167 ? -16.233 15.480 4.817 1.00 85.75 167 THR A CA 1
ATOM 1335 C C . THR A 1 167 ? -15.064 14.572 5.195 1.00 85.75 167 THR A C 1
ATOM 1337 O O . THR A 1 167 ? -14.820 13.583 4.510 1.00 85.75 167 THR A O 1
ATOM 1340 N N . THR A 1 168 ? -14.374 14.871 6.299 1.00 88.94 168 THR A N 1
ATOM 1341 C CA . THR A 1 168 ? -13.284 14.053 6.849 1.00 88.94 168 THR A CA 1
ATOM 1342 C C . THR A 1 168 ? -13.768 12.638 7.176 1.00 88.94 168 THR A C 1
ATOM 1344 O O . THR A 1 168 ? -13.171 11.678 6.701 1.00 88.94 168 THR A O 1
ATOM 1347 N N . GLU A 1 169 ? -14.902 12.494 7.868 1.00 90.31 169 GLU A N 1
ATOM 1348 C CA . GLU A 1 169 ? -15.534 11.203 8.191 1.00 90.31 169 GLU A CA 1
ATOM 1349 C C . GLU A 1 169 ? -15.766 10.328 6.943 1.00 90.31 169 GLU A C 1
ATOM 1351 O O . GLU A 1 169 ? -15.328 9.180 6.884 1.00 90.31 169 GLU A O 1
ATOM 1356 N N . LYS A 1 170 ? -16.355 10.896 5.880 1.00 90.19 170 LYS A N 1
ATOM 1357 C CA . LYS A 1 170 ? -16.531 10.205 4.588 1.00 90.19 170 LYS A CA 1
ATOM 1358 C C . LYS A 1 170 ? -15.203 9.779 3.950 1.00 90.19 170 LYS A C 1
ATOM 1360 O O . LYS A 1 170 ? -15.152 8.767 3.259 1.00 90.19 170 LYS A O 1
ATOM 1365 N N . ILE A 1 171 ? -14.125 10.534 4.165 1.00 92.31 171 ILE A N 1
ATOM 1366 C CA . ILE A 1 171 ? -12.788 10.201 3.654 1.00 92.31 171 ILE A CA 1
ATOM 1367 C C . ILE A 1 171 ? -12.163 9.049 4.459 1.00 92.31 171 ILE A C 1
ATOM 1369 O O . ILE A 1 171 ? -11.547 8.182 3.840 1.00 92.31 171 ILE A O 1
ATOM 1373 N N . HIS A 1 172 ? -12.361 8.970 5.784 1.00 93.25 172 HIS A N 1
ATOM 1374 C CA . HIS A 1 172 ? -11.975 7.778 6.559 1.00 93.25 172 HIS A CA 1
ATOM 1375 C C . HIS A 1 172 ? -12.732 6.544 6.056 1.00 93.25 172 HIS A C 1
ATOM 1377 O O . HIS A 1 172 ? -12.096 5.570 5.669 1.00 93.25 172 HIS A O 1
ATOM 1383 N N . GLN A 1 173 ? -14.059 6.627 5.916 1.00 93.12 173 GLN A N 1
ATOM 1384 C CA . GLN A 1 173 ? -14.888 5.541 5.373 1.00 93.12 173 GLN A CA 1
ATOM 1385 C C . GLN A 1 173 ? -14.425 5.089 3.974 1.00 93.12 173 GLN A C 1
ATOM 1387 O O . GLN A 1 173 ? -14.319 3.893 3.709 1.00 93.12 173 GLN A O 1
ATOM 1392 N N . ALA A 1 174 ? -14.066 6.028 3.090 1.00 92.44 174 ALA A N 1
ATOM 1393 C CA . ALA A 1 174 ? -13.487 5.718 1.782 1.00 92.44 174 ALA A CA 1
ATOM 1394 C C . ALA A 1 174 ? -12.106 5.033 1.864 1.00 92.44 174 ALA A C 1
ATOM 1396 O O . ALA A 1 174 ? -11.781 4.225 0.994 1.00 92.44 174 ALA A O 1
ATOM 1397 N N . VAL A 1 175 ? -11.288 5.329 2.881 1.00 93.62 175 VAL A N 1
ATOM 1398 C CA . VAL A 1 175 ? -10.032 4.607 3.153 1.00 93.62 175 VAL A CA 1
ATOM 1399 C C . VAL A 1 175 ? -10.329 3.204 3.676 1.00 93.62 175 VAL A C 1
ATOM 1401 O O . VAL A 1 175 ? -9.816 2.238 3.112 1.00 93.62 175 VAL A O 1
ATOM 1404 N N . ASP A 1 176 ? -11.191 3.075 4.684 1.00 94.94 176 ASP A N 1
ATOM 1405 C CA . ASP A 1 176 ? -11.535 1.795 5.308 1.00 94.94 176 ASP A CA 1
ATOM 1406 C C . ASP A 1 176 ? -12.220 0.827 4.337 1.00 94.94 176 ASP A C 1
ATOM 1408 O O . ASP A 1 176 ? -11.962 -0.375 4.391 1.00 94.94 176 ASP A O 1
ATOM 1412 N N . ALA A 1 177 ? -12.997 1.327 3.372 1.00 93.75 177 ALA A N 1
ATOM 1413 C CA . ALA A 1 177 ? -13.540 0.517 2.283 1.00 93.75 177 ALA A CA 1
ATOM 1414 C C . ALA A 1 177 ? -12.438 -0.093 1.390 1.00 93.75 177 ALA A C 1
ATOM 1416 O O . ALA A 1 177 ? -12.519 -1.269 1.035 1.00 93.75 177 ALA A O 1
ATOM 1417 N N . VAL A 1 178 ? -11.370 0.654 1.069 1.00 93.50 178 VAL A N 1
ATOM 1418 C CA . VAL A 1 178 ? -10.226 0.120 0.298 1.00 93.50 178 VAL A CA 1
ATOM 1419 C C . VAL A 1 178 ? -9.363 -0.812 1.151 1.00 93.50 178 VAL A C 1
ATOM 1421 O O . VAL A 1 178 ? -8.907 -1.834 0.644 1.00 93.50 178 VAL A O 1
ATOM 1424 N N . VAL A 1 179 ? -9.158 -0.505 2.439 1.00 94.06 179 VAL A N 1
ATOM 1425 C CA . VAL A 1 179 ? -8.497 -1.413 3.396 1.00 94.06 179 VAL A CA 1
ATOM 1426 C C . VAL A 1 179 ? -9.230 -2.756 3.430 1.00 94.06 179 VAL A C 1
ATOM 1428 O O . VAL A 1 179 ? -8.617 -3.789 3.158 1.00 94.06 179 VAL A O 1
ATOM 1431 N N . SER A 1 180 ? -10.541 -2.728 3.685 1.00 94.06 180 SER A N 1
ATOM 1432 C CA . SER A 1 180 ? -11.396 -3.912 3.817 1.00 94.06 180 SER A CA 1
ATOM 1433 C C . SER A 1 180 ? -11.439 -4.733 2.528 1.00 94.06 180 SER A C 1
ATOM 1435 O O . SER A 1 180 ? -11.273 -5.953 2.578 1.00 94.06 180 SER A O 1
ATOM 1437 N N . TRP A 1 181 ? -11.586 -4.071 1.372 1.00 94.31 181 TRP A N 1
ATOM 1438 C CA . TRP A 1 181 ? -11.498 -4.707 0.056 1.00 94.31 181 TRP A CA 1
ATOM 1439 C C . TRP A 1 181 ? -10.153 -5.404 -0.138 1.00 94.31 181 TRP A C 1
ATOM 1441 O O . TRP A 1 181 ? -10.118 -6.594 -0.439 1.00 94.31 181 TRP A O 1
ATOM 1451 N N . ASN A 1 182 ? -9.044 -4.692 0.083 1.00 93.12 182 ASN A N 1
ATOM 1452 C CA . ASN A 1 182 ? -7.698 -5.233 -0.098 1.00 93.12 182 ASN A CA 1
ATOM 1453 C C . ASN A 1 182 ? -7.435 -6.454 0.792 1.00 93.12 182 ASN A C 1
ATOM 1455 O O . ASN A 1 182 ? -6.786 -7.394 0.348 1.00 93.12 182 ASN A O 1
ATOM 1459 N N . THR A 1 183 ? -7.949 -6.464 2.026 1.00 91.19 183 THR A N 1
ATOM 1460 C CA . THR A 1 183 ? -7.849 -7.627 2.924 1.00 91.19 183 THR A CA 1
ATOM 1461 C C . THR A 1 183 ? -8.763 -8.795 2.554 1.00 91.19 183 THR A C 1
ATOM 1463 O O . THR A 1 183 ? -8.570 -9.884 3.085 1.00 91.19 183 THR A O 1
ATOM 1466 N N . ALA A 1 184 ? -9.733 -8.589 1.661 1.00 90.56 184 ALA A N 1
ATOM 1467 C CA . ALA A 1 184 ? -10.652 -9.615 1.171 1.00 90.56 184 ALA A CA 1
ATOM 1468 C C . ALA A 1 184 ? -10.282 -10.166 -0.224 1.00 90.56 184 ALA A C 1
ATOM 1470 O O . ALA A 1 184 ? -10.964 -11.065 -0.711 1.00 90.56 184 ALA A O 1
ATOM 1471 N N . GLN A 1 185 ? -9.234 -9.646 -0.881 1.00 87.81 185 GLN A N 1
ATOM 1472 C CA . GLN A 1 185 ? -8.743 -10.174 -2.160 1.00 87.81 185 GLN A CA 1
ATOM 1473 C C . GLN A 1 185 ? -7.498 -11.046 -1.963 1.00 87.81 185 GLN A C 1
ATOM 1475 O O . GLN A 1 185 ? -6.447 -10.531 -1.583 1.00 87.81 185 GLN A O 1
ATOM 1480 N N . ASP A 1 186 ? -7.576 -12.325 -2.339 1.00 81.44 186 ASP A N 1
ATOM 1481 C CA . ASP A 1 186 ? -6.392 -13.185 -2.503 1.00 81.44 186 ASP A CA 1
ATOM 1482 C C . ASP A 1 186 ? -5.536 -12.766 -3.720 1.00 81.44 186 ASP A C 1
ATOM 1484 O O . ASP A 1 186 ? -4.313 -12.920 -3.724 1.00 81.44 186 ASP A O 1
ATOM 1488 N N . ASP A 1 187 ? -6.170 -12.202 -4.757 1.00 82.62 187 ASP A N 1
ATOM 1489 C CA . ASP A 1 187 ? -5.505 -11.757 -5.985 1.00 82.62 187 ASP A CA 1
ATOM 1490 C C . ASP A 1 187 ? -4.933 -10.338 -5.842 1.00 82.62 187 ASP A C 1
ATOM 1492 O O . ASP A 1 187 ? -5.675 -9.351 -5.839 1.00 82.62 187 ASP A O 1
ATOM 1496 N N . GLY A 1 188 ? -3.602 -10.215 -5.846 1.00 80.69 188 GLY A N 1
ATOM 1497 C CA . GLY A 1 188 ? -2.912 -8.917 -5.853 1.00 80.69 188 GLY A CA 1
ATOM 1498 C C . GLY A 1 188 ? -3.305 -8.004 -7.026 1.00 80.69 188 GLY A C 1
ATOM 1499 O O . GLY A 1 188 ? -3.335 -6.792 -6.861 1.00 80.69 188 GLY A O 1
ATOM 1500 N N . ASP A 1 189 ? -3.700 -8.566 -8.175 1.00 83.69 189 ASP A N 1
ATOM 1501 C CA . ASP A 1 189 ? -4.189 -7.814 -9.347 1.00 83.69 189 ASP A CA 1
ATOM 1502 C C . ASP A 1 189 ? -5.520 -7.069 -9.100 1.00 83.69 189 ASP A C 1
ATOM 1504 O O . ASP A 1 189 ? -5.873 -6.179 -9.876 1.00 83.69 189 ASP A O 1
ATOM 1508 N N . LYS A 1 190 ? -6.269 -7.423 -8.043 1.00 87.44 190 LYS A N 1
ATOM 1509 C CA . LYS A 1 190 ? -7.528 -6.768 -7.637 1.00 87.44 190 LYS A CA 1
ATOM 1510 C C . LYS A 1 190 ? -7.351 -5.793 -6.470 1.00 87.44 190 LYS A C 1
ATOM 1512 O O . LYS A 1 190 ? -8.288 -5.061 -6.144 1.00 87.44 190 LYS A O 1
ATOM 1517 N N . GLN A 1 191 ? -6.195 -5.801 -5.812 1.00 92.69 191 GLN A N 1
ATOM 1518 C CA . GLN A 1 191 ? -5.895 -4.906 -4.698 1.00 92.69 191 GLN A CA 1
ATOM 1519 C C . GLN A 1 191 ? -5.530 -3.510 -5.234 1.00 92.69 191 GLN A C 1
ATOM 1521 O O . GLN A 1 191 ? -4.999 -3.358 -6.329 1.00 92.69 191 GLN A O 1
ATOM 1526 N N . LEU A 1 192 ? -5.834 -2.455 -4.477 1.00 92.62 192 LEU A N 1
ATOM 1527 C CA . LEU A 1 192 ? -5.536 -1.071 -4.854 1.00 92.62 192 LEU A CA 1
ATOM 1528 C C . LEU A 1 192 ? -4.646 -0.407 -3.808 1.00 92.62 192 LEU A C 1
ATOM 1530 O O . LEU A 1 192 ? -4.995 -0.325 -2.630 1.00 92.62 192 LEU A O 1
ATOM 1534 N N . ARG A 1 193 ? -3.531 0.189 -4.241 1.00 92.81 193 ARG A N 1
ATOM 1535 C CA . ARG A 1 193 ? -2.738 1.064 -3.376 1.00 92.81 193 ARG A CA 1
ATOM 1536 C C . ARG A 1 193 ? -3.588 2.260 -2.946 1.00 92.81 193 ARG A C 1
ATOM 1538 O O . ARG A 1 193 ? -4.046 3.054 -3.781 1.00 92.81 193 ARG A O 1
ATOM 1545 N N . ILE A 1 194 ? -3.762 2.410 -1.637 1.00 93.62 194 ILE A N 1
ATOM 1546 C CA . ILE A 1 194 ? -4.437 3.561 -1.032 1.00 93.62 194 ILE A CA 1
ATOM 1547 C C . ILE A 1 194 ? -3.586 4.804 -1.312 1.00 93.62 194 ILE A C 1
ATOM 1549 O O . ILE A 1 194 ? -2.395 4.847 -1.015 1.00 93.62 194 ILE A O 1
ATOM 1553 N N . SER A 1 195 ? -4.175 5.778 -2.001 1.00 91.94 195 SER A N 1
ATOM 1554 C CA . SER A 1 195 ? -3.485 6.964 -2.512 1.00 91.94 195 SER A CA 1
ATOM 1555 C C . SER A 1 195 ? -4.501 8.040 -2.891 1.00 91.94 195 SER A C 1
ATOM 1557 O O . SER A 1 195 ? -5.675 7.723 -3.102 1.00 91.94 195 SER A O 1
ATOM 1559 N N . ILE A 1 196 ? -4.060 9.298 -3.022 1.00 91.31 196 ILE A N 1
ATOM 1560 C CA . ILE A 1 196 ? -4.945 10.434 -3.339 1.00 91.31 196 ILE A CA 1
ATOM 1561 C C . ILE A 1 196 ? -5.834 10.150 -4.571 1.00 91.31 196 ILE A C 1
ATOM 1563 O O . ILE A 1 196 ? -7.035 10.361 -4.450 1.00 91.31 196 ILE A O 1
ATOM 1567 N N . PRO A 1 197 ? -5.351 9.607 -5.713 1.00 90.12 197 PRO A N 1
ATOM 1568 C CA . PRO A 1 197 ? -6.222 9.313 -6.860 1.00 90.12 197 PRO A CA 1
ATOM 1569 C C . PRO A 1 197 ? -7.228 8.172 -6.633 1.00 90.12 197 PRO A C 1
ATOM 1571 O O . PRO A 1 197 ? -8.270 8.151 -7.283 1.00 90.12 197 PRO A O 1
ATOM 1574 N N . THR A 1 198 ? -6.938 7.223 -5.736 1.00 90.31 198 THR A N 1
ATOM 1575 C CA . THR A 1 198 ? -7.872 6.143 -5.362 1.00 90.31 198 THR A CA 1
ATOM 1576 C C . THR A 1 198 ? -8.978 6.693 -4.465 1.00 90.31 198 THR A C 1
ATOM 1578 O O . THR A 1 198 ? -10.160 6.542 -4.766 1.00 90.31 198 THR A O 1
ATOM 1581 N N . ILE A 1 199 ? -8.590 7.396 -3.396 1.00 92.69 199 ILE A N 1
ATOM 1582 C CA . ILE A 1 199 ? -9.523 7.946 -2.406 1.00 92.69 199 ILE A CA 1
ATOM 1583 C C . ILE A 1 199 ? -10.332 9.103 -2.987 1.00 92.69 199 ILE A C 1
ATOM 1585 O O . ILE A 1 199 ? -11.522 9.181 -2.719 1.00 92.69 199 ILE A O 1
ATOM 1589 N N . LYS A 1 200 ? -9.755 9.939 -3.862 1.00 89.81 200 LYS A N 1
ATOM 1590 C CA . LYS A 1 200 ? -10.507 10.970 -4.597 1.00 89.81 200 LYS A CA 1
ATOM 1591 C C . LYS A 1 200 ? -11.626 10.366 -5.449 1.00 89.81 200 LYS A C 1
ATOM 1593 O O . LYS A 1 200 ? -12.682 10.975 -5.541 1.00 89.81 200 LYS A O 1
ATOM 1598 N N . GLY A 1 201 ? -11.436 9.174 -6.023 1.00 87.06 201 GLY A N 1
ATOM 1599 C CA . GLY A 1 201 ? -12.500 8.470 -6.745 1.00 87.06 201 GLY A CA 1
ATOM 1600 C C . GLY A 1 201 ? -13.704 8.175 -5.846 1.00 87.06 201 GLY A C 1
ATOM 1601 O O . GLY A 1 201 ? -14.806 8.647 -6.110 1.00 87.06 201 GLY A O 1
ATOM 1602 N N . LEU A 1 202 ? -13.474 7.455 -4.744 1.00 88.25 202 LEU A N 1
ATOM 1603 C CA . LEU A 1 202 ? -14.524 7.073 -3.786 1.00 88.25 202 LEU A CA 1
ATOM 1604 C C . LEU A 1 202 ? -15.145 8.293 -3.089 1.00 88.25 202 LEU A C 1
ATOM 1606 O O . LEU A 1 202 ? -16.364 8.432 -3.036 1.00 88.25 202 LEU A O 1
ATOM 1610 N N . ALA A 1 203 ? -14.312 9.225 -2.623 1.00 87.81 203 ALA A N 1
ATOM 1611 C CA . ALA A 1 203 ? -14.756 10.438 -1.949 1.00 87.81 203 ALA A CA 1
ATOM 1612 C C . ALA A 1 203 ? -15.582 11.348 -2.873 1.00 87.81 203 ALA A C 1
ATOM 1614 O O . ALA A 1 203 ? -16.534 11.964 -2.398 1.00 87.81 203 ALA A O 1
ATOM 1615 N N . SER A 1 204 ? -15.306 11.402 -4.184 1.00 86.25 204 SER A N 1
ATOM 1616 C CA . SER A 1 204 ? -16.176 12.103 -5.142 1.00 86.25 204 SER A CA 1
ATOM 1617 C C . SER A 1 204 ? -17.595 11.538 -5.155 1.00 86.25 204 SER A C 1
ATOM 1619 O O . SER A 1 204 ? -18.545 12.316 -5.109 1.00 86.25 204 SER A O 1
ATOM 1621 N N . ALA A 1 205 ? -17.754 10.211 -5.125 1.00 82.81 205 ALA A N 1
ATOM 1622 C CA . ALA A 1 205 ? -19.071 9.575 -5.078 1.00 82.81 205 ALA A CA 1
ATOM 1623 C C . ALA A 1 205 ? -19.820 9.814 -3.755 1.00 82.81 205 ALA A C 1
ATOM 1625 O O . ALA A 1 205 ? -21.046 9.828 -3.728 1.00 82.81 205 ALA A O 1
ATOM 1626 N N . MET A 1 206 ? -19.091 10.082 -2.669 1.00 82.75 206 MET A N 1
ATOM 1627 C CA . MET A 1 206 ? -19.656 10.467 -1.370 1.00 82.75 206 MET A CA 1
ATOM 1628 C C . MET A 1 206 ? -19.914 11.983 -1.238 1.00 82.75 206 MET A C 1
ATOM 1630 O O . MET A 1 206 ? -20.379 12.439 -0.188 1.00 82.75 206 MET A O 1
ATOM 1634 N N . GLY A 1 207 ? -19.592 12.791 -2.257 1.00 81.56 207 GLY A N 1
ATOM 1635 C CA . GLY A 1 207 ? -19.660 14.258 -2.201 1.00 81.56 207 GLY A CA 1
ATOM 1636 C C . GLY A 1 207 ? -18.571 14.912 -1.334 1.00 81.56 207 GLY A C 1
ATOM 1637 O O . GLY A 1 207 ? -18.749 16.029 -0.862 1.00 81.56 207 GLY A O 1
ATOM 1638 N N . ALA A 1 208 ? -17.455 14.217 -1.099 1.00 82.50 208 ALA A N 1
ATOM 1639 C CA . ALA A 1 208 ? -16.345 14.592 -0.217 1.00 82.50 208 ALA A CA 1
ATOM 1640 C C . ALA A 1 208 ? -15.033 14.890 -0.987 1.00 82.50 208 ALA A C 1
ATOM 1642 O O . ALA A 1 208 ? -13.933 14.615 -0.510 1.00 82.50 208 ALA A O 1
ATOM 1643 N N . ASN A 1 209 ? -15.132 15.454 -2.196 1.00 81.81 209 ASN A N 1
ATOM 1644 C CA . ASN A 1 209 ? -14.018 15.695 -3.133 1.00 81.81 209 ASN A CA 1
ATOM 1645 C C . ASN A 1 209 ? -13.078 16.865 -2.725 1.00 81.81 209 ASN A C 1
ATOM 1647 O O . ASN A 1 209 ? -12.738 17.721 -3.543 1.00 81.81 209 ASN A O 1
ATOM 1651 N N . TYR A 1 210 ? -12.665 16.947 -1.455 1.00 86.50 210 TYR A N 1
ATOM 1652 C CA . TYR A 1 210 ? -11.795 18.015 -0.948 1.00 86.50 210 TYR A CA 1
ATOM 1653 C C . TYR A 1 210 ? -10.359 17.520 -0.725 1.00 86.50 210 TYR A C 1
ATOM 1655 O O . TYR A 1 210 ? -10.020 16.933 0.304 1.00 86.50 210 TYR A O 1
ATOM 1663 N N . GLN A 1 211 ? -9.493 17.780 -1.708 1.00 87.44 211 GLN A N 1
ATOM 1664 C CA . GLN A 1 211 ? -8.126 17.247 -1.758 1.00 87.44 211 GLN A CA 1
ATOM 1665 C C . GLN A 1 211 ? -7.261 17.525 -0.505 1.00 87.44 211 GLN A C 1
ATOM 1667 O O . GLN A 1 211 ? -6.549 16.604 -0.105 1.00 87.44 211 GLN A O 1
ATOM 1672 N N . PRO A 1 212 ? -7.320 18.696 0.164 1.00 89.44 212 PRO A N 1
ATOM 1673 C CA . PRO A 1 212 ? -6.565 18.912 1.399 1.00 89.44 212 PRO A CA 1
ATOM 1674 C C . PRO A 1 212 ? -7.018 18.027 2.570 1.00 89.44 212 PRO A C 1
ATOM 1676 O O . PRO A 1 212 ? -6.163 17.571 3.318 1.00 89.44 212 PRO A O 1
ATOM 1679 N N . ALA A 1 213 ? -8.313 17.706 2.707 1.00 88.25 213 ALA A N 1
ATOM 1680 C CA . ALA A 1 213 ? -8.762 16.736 3.719 1.00 88.25 213 ALA A CA 1
ATOM 1681 C C . ALA A 1 213 ? -8.365 15.297 3.348 1.00 88.25 213 ALA A C 1
ATOM 1683 O O . ALA A 1 213 ? -8.011 14.514 4.222 1.00 88.25 213 ALA A O 1
ATOM 1684 N N . ILE A 1 214 ? -8.337 14.959 2.052 1.00 90.62 214 ILE A N 1
ATOM 1685 C CA . ILE A 1 214 ? -7.799 13.669 1.585 1.00 90.62 214 ILE A CA 1
ATOM 1686 C C . ILE A 1 214 ? -6.305 13.555 1.936 1.00 90.62 214 ILE A C 1
ATOM 1688 O O . ILE A 1 214 ? -5.855 12.493 2.350 1.00 90.62 214 ILE A O 1
ATOM 1692 N N . GLN A 1 215 ? -5.537 14.642 1.821 1.00 92.38 215 GLN A N 1
ATOM 1693 C CA . GLN A 1 215 ? -4.137 14.689 2.259 1.00 92.38 215 GLN A CA 1
ATOM 1694 C C . GLN A 1 215 ? -3.988 14.631 3.787 1.00 92.38 215 GLN A C 1
ATOM 1696 O O . GLN A 1 215 ? -3.073 13.974 4.271 1.00 92.38 215 GLN A O 1
ATOM 1701 N N . GLU A 1 216 ? -4.877 15.283 4.537 1.00 91.25 216 GLU A N 1
ATOM 1702 C CA . GLU A 1 216 ? -4.900 15.283 6.006 1.00 91.25 216 GLU A CA 1
ATOM 1703 C C . GLU A 1 216 ? -5.126 13.865 6.562 1.00 91.25 216 GLU A C 1
ATOM 1705 O O . GLU A 1 216 ? -4.275 13.364 7.292 1.00 91.25 216 GLU A O 1
ATOM 1710 N N . VAL A 1 217 ? -6.180 13.169 6.114 1.00 92.44 217 VAL A N 1
ATOM 1711 C CA . VAL A 1 217 ? -6.504 11.791 6.541 1.00 92.44 217 VAL A CA 1
ATOM 1712 C C . VAL A 1 217 ? -5.446 10.775 6.098 1.00 92.44 217 VAL A C 1
ATOM 1714 O O . VAL A 1 217 ? -5.057 9.900 6.872 1.00 92.44 217 VAL A O 1
ATOM 1717 N N . LEU A 1 218 ? -4.937 10.881 4.863 1.00 92.12 218 LEU A N 1
ATOM 1718 C CA . LEU A 1 218 ? -3.880 9.980 4.383 1.00 92.12 218 LEU A CA 1
ATOM 1719 C C . LEU A 1 218 ? -2.547 10.187 5.115 1.00 92.12 218 LEU A C 1
ATOM 1721 O O . LEU A 1 218 ? -1.764 9.244 5.193 1.00 92.12 218 LEU A O 1
ATOM 1725 N N . LYS A 1 219 ? -2.295 11.389 5.650 1.00 93.44 219 LYS A N 1
ATOM 1726 C CA . LYS A 1 219 ? -1.123 11.677 6.481 1.00 93.44 219 LYS A CA 1
ATOM 1727 C C . LYS A 1 219 ? -1.315 11.222 7.930 1.00 93.44 219 LYS A C 1
ATOM 1729 O O . LYS A 1 219 ? -0.386 10.703 8.536 1.00 93.44 219 LYS A O 1
ATOM 1734 N N . GLU A 1 220 ? -2.512 11.386 8.486 1.00 94.38 220 GLU A N 1
ATOM 1735 C CA . GLU A 1 220 ? -2.857 10.883 9.821 1.00 94.38 220 GLU A CA 1
ATOM 1736 C C . GLU A 1 220 ? -2.677 9.359 9.914 1.00 94.38 220 GLU A C 1
ATOM 1738 O O . GLU A 1 220 ? -2.097 8.860 10.876 1.00 94.38 220 GLU A O 1
ATOM 1743 N N . ARG A 1 221 ? -3.086 8.626 8.869 1.00 93.81 221 ARG A N 1
ATOM 1744 C CA . ARG A 1 221 ? -2.955 7.161 8.772 1.00 93.81 221 ARG A CA 1
ATOM 1745 C C . ARG A 1 221 ? -1.703 6.695 8.013 1.00 93.81 221 ARG A C 1
ATOM 1747 O O . ARG A 1 221 ? -1.624 5.531 7.631 1.00 93.81 221 ARG A O 1
ATOM 1754 N N . GLU A 1 222 ? -0.714 7.564 7.788 1.00 91.06 222 GLU A N 1
ATOM 1755 C CA . GLU A 1 222 ? 0.446 7.285 6.917 1.00 91.06 222 GLU A CA 1
ATOM 1756 C C . GLU A 1 222 ? 1.182 5.990 7.305 1.00 91.06 222 GLU A C 1
ATOM 1758 O O . GLU A 1 222 ? 1.437 5.147 6.448 1.00 91.06 222 GLU A O 1
ATOM 1763 N N . GLN A 1 223 ? 1.426 5.773 8.602 1.00 91.62 223 GLN A N 1
ATOM 1764 C CA . GLN A 1 223 ? 2.134 4.592 9.120 1.00 91.62 223 GLN A CA 1
ATOM 1765 C C . GLN A 1 223 ? 1.357 3.280 8.903 1.00 91.62 223 GLN A C 1
ATOM 1767 O O . GLN A 1 223 ? 1.922 2.296 8.427 1.00 91.62 223 GLN A O 1
ATOM 1772 N N . GLU A 1 224 ? 0.054 3.278 9.199 1.00 93.25 224 GLU A N 1
ATOM 1773 C CA . GLU A 1 224 ? -0.848 2.134 8.990 1.00 93.25 224 GLU A CA 1
ATOM 1774 C C . GLU A 1 224 ? -0.931 1.764 7.500 1.00 93.25 224 GLU A C 1
ATOM 1776 O O . GLU A 1 224 ? -0.856 0.594 7.115 1.00 93.25 224 GLU A O 1
ATOM 1781 N N . LEU A 1 225 ? -1.045 2.783 6.644 1.00 92.75 225 LEU A N 1
ATOM 1782 C CA . LEU A 1 225 ? -1.142 2.620 5.200 1.00 92.75 225 LEU A CA 1
ATOM 1783 C C . LEU A 1 225 ? 0.180 2.146 4.586 1.00 92.75 225 LEU A C 1
ATOM 1785 O O . LEU A 1 225 ? 0.148 1.301 3.692 1.00 92.75 225 LEU A O 1
ATOM 1789 N N . GLU A 1 226 ? 1.332 2.616 5.073 1.00 91.62 226 GLU A N 1
ATOM 1790 C CA . GLU A 1 226 ? 2.638 2.088 4.664 1.00 91.62 226 GLU A CA 1
ATOM 1791 C C . GLU A 1 226 ? 2.845 0.631 5.092 1.00 91.62 226 GLU A C 1
ATOM 1793 O O . GLU A 1 226 ? 3.354 -0.162 4.295 1.00 91.62 226 GLU A O 1
ATOM 1798 N N . GLU A 1 227 ? 2.441 0.244 6.307 1.00 92.50 227 GLU A N 1
ATOM 1799 C CA . GLU A 1 227 ? 2.528 -1.152 6.746 1.00 92.50 227 GLU A CA 1
ATOM 1800 C C . GLU A 1 227 ? 1.609 -2.055 5.912 1.00 92.50 227 GLU A C 1
ATOM 1802 O O . GLU A 1 227 ? 2.046 -3.106 5.435 1.00 92.50 227 GLU A O 1
ATOM 1807 N N . LEU A 1 228 ? 0.378 -1.618 5.626 1.00 91.75 228 LEU A N 1
ATOM 1808 C CA . LEU A 1 228 ? -0.536 -2.333 4.734 1.00 91.75 228 LEU A CA 1
ATOM 1809 C C . LEU A 1 228 ? 0.026 -2.445 3.309 1.00 91.75 228 LEU A C 1
ATOM 1811 O O . LEU A 1 228 ? -0.015 -3.531 2.727 1.00 91.75 228 LEU A O 1
ATOM 1815 N N . HIS A 1 229 ? 0.588 -1.368 2.743 1.00 92.50 229 HIS A N 1
ATOM 1816 C CA . HIS A 1 229 ? 1.225 -1.412 1.417 1.00 92.50 229 HIS A CA 1
ATOM 1817 C C . HIS A 1 229 ? 2.433 -2.346 1.402 1.00 92.50 229 HIS A C 1
ATOM 1819 O O . HIS A 1 229 ? 2.639 -3.043 0.412 1.00 92.50 229 HIS A O 1
ATOM 1825 N N . ARG A 1 230 ? 3.212 -2.401 2.488 1.00 91.25 230 ARG A N 1
ATOM 1826 C CA . ARG A 1 230 ? 4.356 -3.311 2.632 1.00 91.25 230 ARG A CA 1
ATOM 1827 C C . ARG A 1 230 ? 3.902 -4.768 2.731 1.00 91.25 230 ARG A C 1
ATOM 1829 O O . ARG A 1 230 ? 4.430 -5.608 2.008 1.00 91.25 230 ARG A O 1
ATOM 1836 N N . ARG A 1 231 ? 2.893 -5.055 3.562 1.00 91.06 231 ARG A N 1
ATOM 1837 C CA . ARG A 1 231 ? 2.311 -6.395 3.766 1.00 91.06 231 ARG A CA 1
ATOM 1838 C C . ARG A 1 231 ? 1.689 -6.967 2.490 1.00 91.06 231 ARG A C 1
ATOM 1840 O O . ARG A 1 231 ? 1.786 -8.165 2.258 1.00 91.06 231 ARG A O 1
ATOM 1847 N N . LEU A 1 232 ? 1.064 -6.114 1.678 1.00 89.19 232 LEU A N 1
ATOM 1848 C CA . LEU A 1 232 ? 0.392 -6.485 0.427 1.00 89.19 232 LEU A CA 1
ATOM 1849 C C . LEU A 1 232 ? 1.234 -6.207 -0.838 1.00 89.19 232 LEU A C 1
ATOM 1851 O O . LEU A 1 232 ? 0.736 -6.322 -1.952 1.00 89.19 232 LEU A O 1
ATOM 1855 N N . LEU A 1 233 ? 2.513 -5.832 -0.689 1.00 89.19 233 LEU A N 1
ATOM 1856 C CA . LEU A 1 233 ? 3.447 -5.533 -1.792 1.00 89.19 233 LEU A CA 1
ATOM 1857 C C . LEU A 1 233 ? 2.958 -4.442 -2.783 1.00 89.19 233 LEU A C 1
ATOM 1859 O O . LEU A 1 233 ? 3.399 -4.378 -3.935 1.00 89.19 233 LEU A O 1
ATOM 1863 N N . LEU A 1 234 ? 2.084 -3.535 -2.331 1.00 89.38 234 LEU A N 1
ATOM 1864 C CA . LEU A 1 234 ? 1.437 -2.478 -3.121 1.00 89.38 234 LEU A CA 1
ATOM 1865 C C . LEU A 1 234 ? 2.388 -1.296 -3.380 1.00 89.38 234 LEU A C 1
ATOM 1867 O O . LEU A 1 234 ? 2.214 -0.189 -2.862 1.00 89.38 234 LEU A O 1
ATOM 1871 N N . GLY A 1 235 ? 3.418 -1.533 -4.195 1.00 86.19 235 GLY A N 1
ATOM 1872 C CA . GLY A 1 235 ? 4.420 -0.532 -4.567 1.00 86.19 235 GLY A CA 1
ATOM 1873 C C . GLY A 1 235 ? 3.837 0.696 -5.283 1.00 86.19 235 GLY A C 1
ATOM 1874 O O . GLY A 1 235 ? 2.754 0.658 -5.864 1.00 86.19 235 GLY A O 1
ATOM 1875 N N . SER A 1 236 ? 4.577 1.809 -5.303 1.00 84.38 236 SER A N 1
ATOM 1876 C CA . SER A 1 236 ? 4.057 3.135 -5.694 1.00 84.38 236 SER A CA 1
ATOM 1877 C C . SER A 1 236 ? 3.451 3.264 -7.101 1.00 84.38 236 SER A C 1
ATOM 1879 O O . SER A 1 236 ? 2.760 4.248 -7.356 1.00 84.38 236 SER A O 1
ATOM 1881 N N . ARG A 1 237 ? 3.680 2.302 -8.008 1.00 84.19 237 ARG A N 1
ATOM 1882 C CA . ARG A 1 237 ? 3.087 2.249 -9.361 1.00 84.19 237 ARG A CA 1
ATOM 1883 C C . ARG A 1 237 ? 2.019 1.156 -9.545 1.00 84.19 237 ARG A C 1
ATOM 1885 O O . ARG A 1 237 ? 1.505 1.022 -10.648 1.00 84.19 237 ARG A O 1
ATOM 1892 N N . HIS A 1 238 ? 1.656 0.411 -8.499 1.00 88.19 238 HIS A N 1
ATOM 1893 C CA . HIS A 1 238 ? 0.747 -0.743 -8.565 1.00 88.19 238 HIS A CA 1
ATOM 1894 C C . HIS A 1 238 ? -0.593 -0.429 -9.267 1.00 88.19 238 HIS A C 1
ATOM 1896 O O . HIS A 1 238 ? -1.021 -1.152 -10.163 1.00 88.19 238 HIS A O 1
ATOM 1902 N N . ASN A 1 239 ? -1.197 0.728 -8.974 1.00 87.81 239 ASN A N 1
ATOM 1903 C CA . ASN A 1 239 ? -2.468 1.156 -9.581 1.00 87.81 239 ASN A CA 1
ATOM 1904 C C . ASN A 1 239 ? -2.391 1.469 -11.091 1.00 87.81 239 ASN A C 1
ATOM 1906 O O . ASN A 1 239 ? -3.419 1.776 -11.687 1.00 87.81 239 ASN A O 1
ATOM 1910 N N . ALA A 1 240 ? -1.199 1.434 -11.701 1.00 85.25 240 ALA A N 1
ATOM 1911 C CA . ALA A 1 240 ? -1.009 1.546 -13.148 1.00 85.25 240 ALA A CA 1
ATOM 1912 C C . ALA A 1 240 ? -0.891 0.176 -13.849 1.00 85.25 240 ALA A C 1
ATOM 1914 O O . ALA A 1 240 ? -1.049 0.109 -15.065 1.00 85.25 240 ALA A O 1
ATOM 1915 N N . SER A 1 241 ? -0.623 -0.906 -13.106 1.00 82.88 241 SER A N 1
ATOM 1916 C CA . SER A 1 241 ? -0.665 -2.290 -13.608 1.00 82.88 241 SER A CA 1
ATOM 1917 C C . SER A 1 241 ? -2.021 -2.970 -13.383 1.00 82.88 241 SER A C 1
ATOM 1919 O O . SER A 1 241 ? -2.378 -3.861 -14.153 1.00 82.88 241 SER A O 1
ATOM 1921 N N . VAL A 1 242 ? -2.792 -2.531 -12.379 1.00 85.50 242 VAL A N 1
ATOM 1922 C CA . VAL A 1 242 ? -4.153 -3.025 -12.106 1.00 85.50 242 VAL A CA 1
ATOM 1923 C C . VAL A 1 242 ? -5.087 -2.741 -13.288 1.00 85.50 242 VAL A C 1
ATOM 1925 O O . VAL A 1 242 ? -5.382 -1.590 -13.623 1.00 85.50 242 VAL A O 1
ATOM 1928 N N . LYS A 1 243 ? -5.588 -3.812 -13.908 1.00 85.19 243 LYS A N 1
ATOM 1929 C CA . LYS A 1 243 ? -6.617 -3.757 -14.956 1.00 85.19 243 LYS A CA 1
ATOM 1930 C C . LYS A 1 243 ? -7.990 -3.548 -14.314 1.00 85.19 243 LYS A C 1
ATOM 1932 O O . LYS A 1 243 ? -8.228 -3.997 -13.202 1.00 85.19 243 LYS A O 1
ATOM 1937 N N . GLY A 1 244 ? -8.902 -2.869 -15.011 1.00 84.19 244 GLY A N 1
ATOM 1938 C CA . GLY A 1 244 ? -10.274 -2.686 -14.516 1.00 84.19 244 GLY A CA 1
ATOM 1939 C C . GLY A 1 244 ? -10.393 -1.817 -13.255 1.00 84.19 244 GLY A C 1
ATOM 1940 O O . GLY A 1 244 ? -11.382 -1.931 -12.542 1.00 84.19 244 GLY A O 1
ATOM 1941 N N . LYS A 1 245 ? -9.429 -0.925 -12.962 1.00 86.00 245 LYS A N 1
ATOM 1942 C CA . LYS A 1 245 ? -9.435 -0.068 -11.754 1.00 86.00 245 LYS A CA 1
ATOM 1943 C C . LYS A 1 245 ? -10.787 0.609 -11.473 1.00 86.00 245 LYS A C 1
ATOM 1945 O O . LYS A 1 245 ? -11.213 0.647 -10.325 1.00 86.00 245 LYS A O 1
ATOM 1950 N N . GLU A 1 246 ? -11.468 1.133 -12.491 1.00 85.62 246 GLU A N 1
ATOM 1951 C CA . GLU A 1 246 ? -12.777 1.788 -12.319 1.00 85.62 246 GLU A CA 1
ATOM 1952 C C . GLU A 1 246 ? -13.911 0.797 -11.994 1.00 85.62 246 GLU A C 1
ATOM 1954 O O . GLU A 1 246 ? -14.890 1.170 -11.356 1.00 85.62 246 GLU A O 1
ATOM 1959 N N . GLU A 1 247 ? -13.782 -0.471 -12.386 1.00 88.62 247 GLU A N 1
ATOM 1960 C CA . GLU A 1 247 ? -14.709 -1.553 -12.028 1.00 88.62 247 GLU A CA 1
ATOM 1961 C C . GLU A 1 247 ? -14.475 -2.010 -10.584 1.00 88.62 247 GLU A C 1
ATOM 1963 O O . GLU A 1 247 ? -15.435 -2.206 -9.844 1.00 88.62 247 GLU A O 1
ATOM 1968 N N . ILE A 1 248 ? -13.210 -2.068 -10.154 1.00 90.25 248 ILE A N 1
ATOM 1969 C C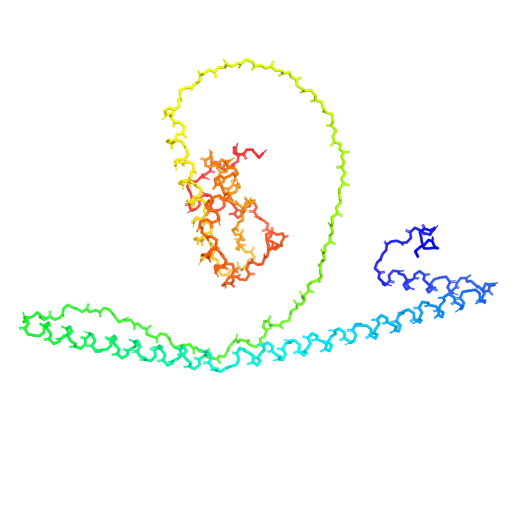A . ILE A 1 248 ? -12.828 -2.323 -8.758 1.00 90.25 248 ILE A CA 1
ATOM 1970 C C . ILE A 1 248 ? -13.328 -1.188 -7.851 1.00 90.25 248 ILE A C 1
ATOM 1972 O O . ILE A 1 248 ? -13.949 -1.454 -6.828 1.00 90.25 248 ILE A O 1
ATOM 1976 N N . LEU A 1 249 ? -13.152 0.081 -8.242 1.00 90.19 249 LEU A N 1
ATOM 1977 C CA . LEU A 1 249 ? -13.694 1.223 -7.490 1.00 90.19 249 LEU A CA 1
ATOM 1978 C C . LEU A 1 249 ? -15.229 1.182 -7.385 1.00 90.19 249 LEU A C 1
ATOM 1980 O O . LEU A 1 249 ? -15.764 1.456 -6.314 1.00 90.19 249 LEU A O 1
ATOM 1984 N N . ARG A 1 250 ? -15.935 0.774 -8.450 1.00 88.44 250 ARG A N 1
ATOM 1985 C CA . ARG A 1 250 ? -17.393 0.544 -8.423 1.00 88.44 250 ARG A CA 1
ATOM 1986 C C . ARG A 1 250 ? -17.799 -0.603 -7.497 1.00 88.44 250 ARG A C 1
ATOM 1988 O O . ARG A 1 250 ? -18.836 -0.498 -6.852 1.00 88.44 250 ARG A O 1
ATOM 1995 N N . ALA A 1 251 ? -17.017 -1.681 -7.442 1.00 88.50 251 ALA A N 1
ATOM 1996 C CA . ALA A 1 251 ? -17.264 -2.796 -6.531 1.00 88.50 251 ALA A CA 1
ATOM 1997 C C . ALA A 1 251 ? -17.069 -2.361 -5.070 1.00 88.50 251 ALA A C 1
ATOM 1999 O O . ALA A 1 251 ? -17.995 -2.480 -4.280 1.00 88.50 251 ALA A O 1
ATOM 2000 N N . ILE A 1 252 ? -15.945 -1.713 -4.740 1.00 90.56 252 ILE A N 1
ATOM 2001 C CA . ILE A 1 252 ? -15.695 -1.123 -3.411 1.00 90.56 252 ILE A CA 1
ATOM 2002 C C . ILE A 1 252 ? -16.840 -0.182 -3.003 1.00 90.56 252 ILE A C 1
ATOM 2004 O O . ILE A 1 252 ? -17.368 -0.277 -1.897 1.00 90.56 252 ILE A O 1
ATOM 2008 N N . ALA A 1 253 ? -17.260 0.707 -3.905 1.00 88.94 253 ALA A N 1
ATOM 2009 C CA . ALA A 1 253 ? -18.315 1.669 -3.623 1.00 88.94 253 ALA A CA 1
ATOM 2010 C C . ALA A 1 253 ? -19.686 1.019 -3.387 1.00 88.94 253 ALA A C 1
ATOM 2012 O O . ALA A 1 253 ? -20.402 1.432 -2.478 1.00 88.94 253 ALA A O 1
ATOM 2013 N N . ARG A 1 254 ? -20.050 -0.013 -4.155 1.00 89.94 254 ARG A N 1
ATOM 2014 C CA . ARG A 1 254 ? -21.298 -0.755 -3.940 1.00 89.94 254 ARG A CA 1
ATOM 2015 C C . ARG A 1 254 ? -21.230 -1.592 -2.664 1.00 89.94 254 ARG A C 1
ATOM 2017 O O . ARG A 1 254 ? -22.075 -1.449 -1.787 1.00 89.94 254 ARG A O 1
ATOM 2024 N N . ASP A 1 255 ? -20.210 -2.435 -2.569 1.00 89.25 255 ASP A N 1
ATOM 2025 C CA . ASP A 1 255 ? -20.167 -3.570 -1.651 1.00 89.25 255 ASP A CA 1
ATOM 2026 C C . ASP A 1 255 ? -19.697 -3.157 -0.235 1.00 89.25 255 ASP A C 1
ATOM 2028 O O . ASP A 1 255 ? -20.030 -3.832 0.736 1.00 89.25 255 ASP A O 1
ATOM 2032 N N . TYR A 1 256 ? -18.977 -2.027 -0.100 1.00 89.06 256 TYR A N 1
ATOM 2033 C CA . TYR A 1 256 ? -18.468 -1.501 1.182 1.00 89.06 256 TYR A CA 1
ATOM 2034 C C . TYR A 1 256 ? -18.964 -0.086 1.542 1.00 89.06 256 TYR A C 1
ATOM 2036 O O . TYR A 1 256 ? -18.866 0.296 2.706 1.00 89.06 256 TYR A O 1
ATOM 2044 N N . LEU A 1 257 ? -19.501 0.697 0.592 1.00 87.31 257 LEU A N 1
ATOM 2045 C CA . LEU A 1 257 ? -20.057 2.042 0.854 1.00 87.31 257 LEU A CA 1
ATOM 2046 C C . LEU A 1 257 ? -21.564 2.172 0.541 1.00 87.31 257 LEU A C 1
ATOM 2048 O O . LEU A 1 257 ? -22.141 3.228 0.794 1.00 87.31 257 LEU A O 1
ATOM 2052 N N . GLY A 1 258 ? -22.217 1.135 -0.001 1.00 84.62 258 GLY A N 1
ATOM 2053 C CA . GLY A 1 258 ? -23.649 1.153 -0.342 1.00 84.62 258 GLY A CA 1
ATOM 2054 C C . GLY A 1 258 ? -24.026 2.068 -1.519 1.00 84.62 258 GLY A C 1
ATOM 2055 O O . GLY A 1 258 ? -25.191 2.427 -1.677 1.00 84.62 258 GLY A O 1
ATOM 2056 N N . LEU A 1 259 ? -23.057 2.483 -2.339 1.00 81.69 259 LEU A N 1
ATOM 2057 C CA . LEU A 1 259 ? -23.238 3.457 -3.420 1.00 81.69 259 LEU A CA 1
ATOM 2058 C C . LEU A 1 259 ? -23.578 2.767 -4.749 1.00 81.69 259 LEU A C 1
ATOM 2060 O O . LEU A 1 259 ? -22.717 2.560 -5.605 1.00 81.69 259 LEU A O 1
ATOM 2064 N N . GLU A 1 260 ? -24.854 2.436 -4.943 1.00 71.00 260 GLU A N 1
ATOM 2065 C CA . GLU A 1 260 ? -25.337 1.788 -6.174 1.00 71.00 260 GLU A CA 1
ATOM 2066 C C . GLU A 1 260 ? -25.193 2.692 -7.423 1.00 71.00 260 GLU A C 1
ATOM 2068 O O . GLU A 1 260 ? -24.797 2.226 -8.495 1.00 71.00 260 GLU A O 1
ATOM 2073 N N . ASN A 1 261 ? -25.417 4.005 -7.280 1.00 66.25 261 ASN A N 1
ATOM 2074 C CA . ASN A 1 261 ? -25.507 4.977 -8.386 1.00 66.25 261 ASN A CA 1
ATOM 2075 C C . ASN A 1 261 ? -24.163 5.606 -8.826 1.00 66.25 261 ASN A C 1
ATOM 2077 O O . ASN A 1 261 ? -24.114 6.763 -9.245 1.00 66.25 261 ASN A O 1
ATOM 2081 N N . TRP A 1 262 ? -23.051 4.862 -8.793 1.00 67.31 262 TRP A N 1
ATOM 2082 C CA . TRP A 1 262 ? -21.711 5.385 -9.142 1.00 67.31 262 TRP A CA 1
ATOM 2083 C C . TRP A 1 262 ? -21.626 6.112 -10.506 1.00 67.31 262 TRP A C 1
ATOM 2085 O O . TRP A 1 262 ? -20.768 6.969 -10.704 1.00 67.31 262 TRP A O 1
ATOM 2095 N N . GLN A 1 263 ? -22.496 5.789 -11.470 1.00 58.72 263 GLN A N 1
ATOM 2096 C CA . GLN A 1 263 ? -22.454 6.373 -12.820 1.00 58.72 263 GLN A CA 1
ATOM 2097 C C . GLN A 1 263 ? -22.827 7.866 -12.890 1.00 58.72 263 GLN A C 1
ATOM 2099 O O . GLN A 1 263 ? -22.499 8.517 -13.881 1.00 58.72 263 GLN A O 1
ATOM 2104 N N . GLU A 1 264 ? -23.482 8.423 -11.868 1.00 53.53 264 GLU A N 1
ATOM 2105 C CA . GLU A 1 264 ? -23.878 9.842 -11.845 1.00 53.53 264 GLU A CA 1
ATOM 2106 C C . GLU A 1 264 ? -22.699 10.777 -11.495 1.00 53.53 264 GLU A C 1
ATOM 2108 O O . GLU A 1 264 ? -22.743 11.985 -11.740 1.00 53.53 264 GLU A O 1
ATOM 2113 N N . VAL A 1 265 ? -21.608 10.207 -10.976 1.00 51.56 265 VAL A N 1
ATOM 2114 C CA . VAL A 1 265 ? -20.429 10.909 -10.459 1.00 51.56 265 VAL A CA 1
ATOM 2115 C C . VAL A 1 265 ? -19.454 11.217 -11.598 1.00 51.56 265 VAL A C 1
ATOM 2117 O O . VAL A 1 265 ? -18.524 10.459 -11.878 1.00 51.56 265 VAL A O 1
ATOM 2120 N N . LYS A 1 266 ? -19.662 12.343 -12.285 1.00 43.56 266 LYS A N 1
ATOM 2121 C CA . LYS A 1 266 ? -18.699 12.849 -13.278 1.00 43.56 266 LYS A CA 1
ATOM 2122 C C . LYS A 1 266 ? -17.473 13.458 -12.584 1.00 43.56 266 LYS A C 1
ATO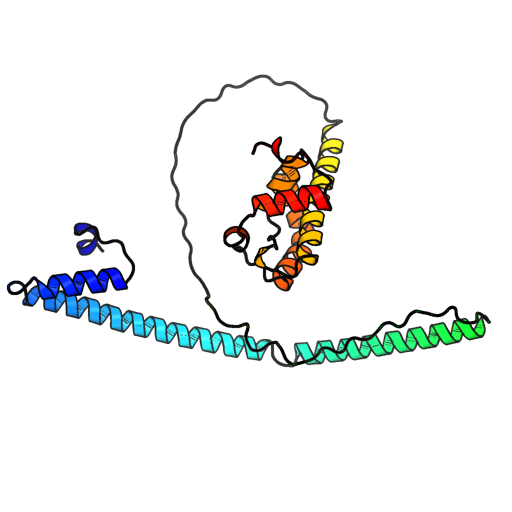M 2124 O O . LYS A 1 266 ? -17.623 14.261 -11.665 1.00 43.56 266 LYS A O 1
ATOM 2129 N N . TYR A 1 267 ? -16.290 13.042 -13.042 1.00 44.19 267 TYR A N 1
ATOM 2130 C CA . T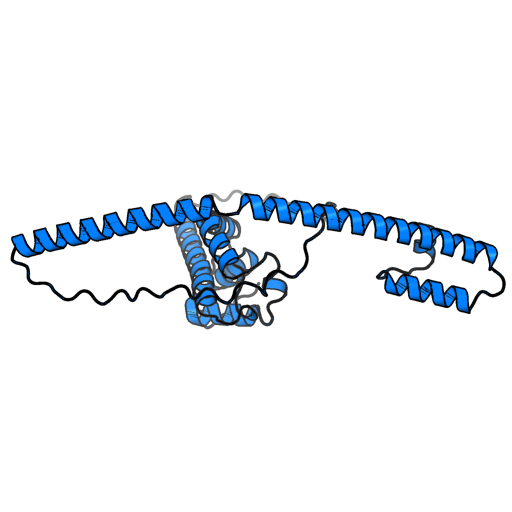YR A 1 267 ? -14.972 13.518 -12.603 1.00 44.19 267 TYR A CA 1
ATOM 2131 C C . TYR A 1 267 ? -14.633 14.923 -13.121 1.00 44.19 267 TYR A C 1
ATOM 2133 O O . TYR A 1 267 ? -15.086 15.251 -14.241 1.00 44.19 267 TYR A O 1
#